Protein AF-A0A3R7X1G4-F1 (afdb_monomer_lite)

Sequence (302 aa):
MKEFVASCFVTPDLSRMIGSERKVPTKHRHRFVDPTAGRALYRLDVVRQVILAALNHQRAFGVELTVVGYEMLVAALTLLLHGCLESGDTRCAKSVMNMAQTFYCTHKHKQHYLLPNLVLHPLWQTAHFWGDAVLLGIGEELSRHSFDTPWQCLSASARAALVVTVHNVVFGQLSTFVYNMASFRLSRHQIRQFVQTVALSFELSEDQRMALLAAVAALSIENEEDGRAILGGDAALFTTAIFPEWRKTAPPKDTAMQALVGHGLSRIKGIFDRDMDKASSQVLLANAQTILWGTRWSKLHL

Foldseek 3Di:
DLLLLQQFAPHGDCVPPDDPDPDRDPPPLCQLQPLPNNLVQLLDPVSLVVNLVSLVVRLVVDQETDPVSLVSVLSNVLSNVVSCVVVVVLVSVLSVLVSQVRHWYQDPNDTDGNLVSNLPRLCLLQLLSLLVNLLLQLLQVVVVPDDPDAPVPDDLLRNLVVLVVSLVSSLVSLLVSLVSNLSSPDDLVLNLLLLVQSCVVSVHDPVSSVVSNVSSVPDPRPDDPPPPARPDDDSCSSVCNNPPVCVVCVDPPDDPCCVRSVVRVVSVCCVPVVCPPPVVSVVSNVVNVVVVVVVVVVVVVD

pLDDT: mean 75.5, std 21.68, range [32.38, 97.88]

InterPro domains:
  IPR039872 Uncharacterized protein KIAA0513 [PTHR13663] (93-219)

Secondary structure (DSSP, 8-state):
-HHHHHTTBSS---TT-SSS-SS---TTTHHHH-HHHHHHHHTSHHHHHHHHHHHHHHHHH--EEPHHHHHHHHHHHHHHHHHHHHHT-HHHHHHHHHHHHH-EEEETTEEEESHHHHTT-GGGG-HHHHHHHHHHHHHHHHHHS---S-GGGS-HHHHHHHHHHHHHHHHHHHHHHHHHHHHTT--HHHHHHHHHHHHHHTT--HHHHHHHHHHHHH-------TT---TT--THHHHHHTTHHHHH-PPPTT-HHHHHHHHHHHHHHHHHTT---HHHHHHHHHHHHHHHHHHHHHTT--

Radius of gyration: 22.2 Å; chains: 1; bounding box: 57×48×60 Å

Organism: Aphanomyces astaci (NCBI:txid112090)

Structure (mmCIF, N/CA/C/O backbone):
data_AF-A0A3R7X1G4-F1
#
_entry.id   AF-A0A3R7X1G4-F1
#
loop_
_atom_site.group_PDB
_atom_site.id
_atom_site.type_symbol
_atom_site.label_atom_id
_atom_site.label_alt_id
_atom_site.label_comp_id
_atom_site.label_asym_id
_atom_site.label_entity_id
_atom_site.label_seq_id
_atom_site.pdbx_PDB_ins_code
_atom_site.Cartn_x
_atom_site.Cartn_y
_atom_site.Cartn_z
_atom_site.occupancy
_atom_site.B_iso_or_equiv
_atom_site.auth_seq_id
_atom_site.auth_comp_id
_atom_site.auth_asym_id
_atom_site.auth_atom_id
_atom_site.pdbx_PDB_model_num
ATOM 1 N N . MET A 1 1 ? 16.056 -16.682 -6.086 1.00 77.00 1 MET A N 1
ATOM 2 C CA . MET A 1 1 ? 15.017 -15.695 -5.691 1.00 77.00 1 MET A CA 1
ATOM 3 C C . MET A 1 1 ? 15.601 -14.569 -4.843 1.00 77.00 1 MET A C 1
ATOM 5 O O . MET A 1 1 ? 15.593 -13.442 -5.309 1.00 77.00 1 MET A O 1
ATOM 9 N N . LYS A 1 2 ? 16.202 -14.853 -3.675 1.00 82.88 2 LYS A N 1
ATOM 10 C CA . LYS A 1 2 ? 16.987 -13.847 -2.926 1.00 82.88 2 LYS A CA 1
ATOM 11 C C . LYS A 1 2 ? 18.125 -13.251 -3.765 1.00 82.88 2 LYS A C 1
ATOM 13 O O . LYS A 1 2 ? 18.297 -12.045 -3.786 1.00 82.88 2 LYS A O 1
ATOM 18 N N . GLU A 1 3 ? 18.806 -14.089 -4.548 1.00 84.69 3 GLU A N 1
ATOM 19 C CA . GLU A 1 3 ? 19.820 -13.662 -5.527 1.00 84.69 3 GLU A CA 1
ATOM 20 C C . GLU A 1 3 ? 19.257 -12.749 -6.625 1.00 84.69 3 GLU A C 1
ATOM 22 O O . GLU A 1 3 ? 19.915 -11.806 -7.046 1.00 84.69 3 GLU A O 1
ATOM 27 N N . PHE A 1 4 ? 18.023 -13.000 -7.078 1.00 89.50 4 PHE A N 1
ATOM 28 C CA . PHE A 1 4 ? 17.361 -12.118 -8.039 1.00 89.50 4 PHE A CA 1
ATOM 29 C C . PHE A 1 4 ? 17.132 -10.738 -7.412 1.00 89.50 4 PHE A C 1
ATOM 31 O O . PHE A 1 4 ? 17.539 -9.738 -7.996 1.00 89.50 4 PHE A O 1
ATOM 38 N N . VAL A 1 5 ? 16.578 -10.689 -6.195 1.00 90.19 5 VAL A N 1
ATOM 39 C CA . VAL A 1 5 ? 16.371 -9.430 -5.465 1.00 90.19 5 VAL A CA 1
ATOM 40 C C . VAL A 1 5 ? 17.694 -8.700 -5.254 1.00 90.19 5 VAL A C 1
ATOM 42 O O . VAL A 1 5 ? 17.816 -7.569 -5.705 1.00 90.19 5 VAL A O 1
ATOM 45 N N . ALA A 1 6 ? 18.702 -9.356 -4.670 1.00 89.50 6 ALA A N 1
ATOM 46 C CA . ALA A 1 6 ? 20.023 -8.769 -4.435 1.00 89.50 6 ALA A CA 1
ATOM 47 C C . ALA A 1 6 ? 20.626 -8.190 -5.722 1.00 89.50 6 ALA A C 1
ATOM 49 O O . ALA A 1 6 ? 21.201 -7.110 -5.730 1.00 89.50 6 ALA A O 1
ATOM 50 N N . SER A 1 7 ? 20.428 -8.860 -6.853 1.00 90.88 7 SER A N 1
ATOM 51 C CA . SER A 1 7 ? 20.979 -8.381 -8.112 1.00 90.88 7 SER A CA 1
ATOM 52 C C . SER A 1 7 ? 20.379 -7.100 -8.673 1.00 90.88 7 SER A C 1
ATOM 54 O O . SER A 1 7 ? 20.933 -6.541 -9.620 1.00 90.88 7 SER A O 1
ATOM 56 N N . CYS A 1 8 ? 19.243 -6.661 -8.136 1.00 93.94 8 CYS A N 1
ATOM 57 C CA . CYS A 1 8 ? 18.601 -5.438 -8.582 1.00 93.94 8 CYS A CA 1
ATOM 58 C C . CYS A 1 8 ? 19.235 -4.190 -7.943 1.00 93.94 8 CYS A C 1
ATOM 60 O O . CYS A 1 8 ? 19.137 -3.107 -8.517 1.00 93.94 8 CYS A O 1
ATOM 62 N N . PHE A 1 9 ? 19.906 -4.324 -6.796 1.00 94.7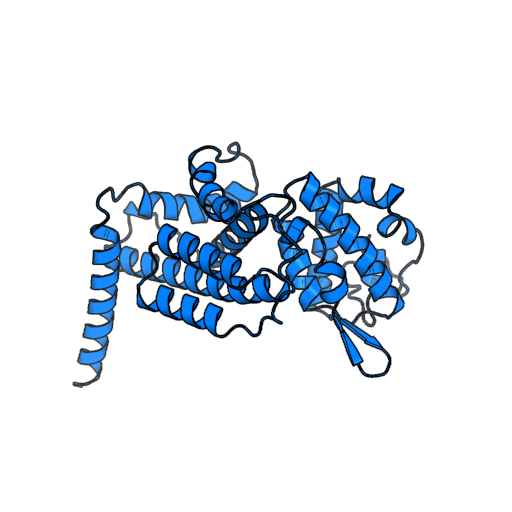5 9 PHE A N 1
ATOM 63 C CA . PHE A 1 9 ? 20.362 -3.198 -5.976 1.00 94.75 9 PHE A CA 1
ATOM 64 C C . PHE A 1 9 ? 21.827 -2.844 -6.228 1.00 94.75 9 PHE A C 1
ATOM 66 O O . PHE A 1 9 ? 22.641 -3.719 -6.516 1.00 94.75 9 PHE A O 1
ATOM 73 N N . VAL A 1 10 ? 22.158 -1.553 -6.106 1.00 92.75 10 VAL A N 1
ATOM 74 C CA . VAL A 1 10 ? 23.549 -1.066 -6.181 1.00 92.75 10 VAL A CA 1
ATOM 75 C C . VAL A 1 10 ? 24.362 -1.643 -5.024 1.00 92.75 10 VAL A C 1
ATOM 77 O O . VAL A 1 10 ? 25.436 -2.203 -5.235 1.00 92.75 10 VAL A O 1
ATOM 80 N N . THR A 1 11 ? 23.796 -1.573 -3.817 1.00 91.06 11 THR A N 1
ATOM 81 C CA . THR A 1 11 ? 24.382 -2.134 -2.597 1.00 91.06 11 THR A CA 1
ATOM 82 C C . THR A 1 11 ? 23.413 -3.163 -2.007 1.00 91.06 11 THR A C 1
ATOM 84 O O . THR A 1 11 ? 22.512 -2.802 -1.242 1.00 91.06 11 THR A O 1
ATOM 87 N N . PRO A 1 12 ? 23.533 -4.445 -2.390 1.00 90.19 12 PRO A N 1
ATOM 88 C CA . PRO A 1 12 ? 22.650 -5.483 -1.878 1.00 90.19 12 PRO A CA 1
ATOM 89 C C . PRO A 1 12 ? 22.994 -5.900 -0.448 1.00 90.19 12 PRO A C 1
ATOM 91 O O . PRO A 1 12 ? 24.164 -6.045 -0.095 1.00 90.19 12 PRO A O 1
ATOM 94 N N . ASP A 1 13 ? 21.964 -6.192 0.342 1.00 87.19 13 ASP A N 1
ATOM 95 C CA . ASP A 1 13 ? 22.106 -6.916 1.601 1.00 87.19 13 ASP A CA 1
ATOM 96 C C . ASP A 1 13 ? 22.358 -8.407 1.320 1.00 87.19 13 ASP A C 1
ATOM 98 O O . ASP A 1 13 ? 21.478 -9.147 0.867 1.00 87.19 13 ASP A O 1
ATOM 102 N N . LEU A 1 14 ? 23.579 -8.857 1.608 1.00 84.00 14 LEU A N 1
ATOM 103 C CA . LEU A 1 14 ? 24.000 -10.248 1.430 1.00 84.00 14 LEU A CA 1
ATOM 104 C C . LEU A 1 14 ? 23.828 -11.095 2.701 1.00 84.00 14 LEU A C 1
ATOM 106 O O . LEU A 1 14 ? 24.010 -12.310 2.638 1.00 84.00 14 LEU A O 1
ATOM 110 N N . SER A 1 15 ? 23.438 -10.505 3.839 1.00 81.50 15 SER A N 1
ATOM 111 C CA . SER A 1 15 ? 23.370 -11.192 5.145 1.00 81.50 15 SER A CA 1
ATOM 112 C C . SER A 1 15 ? 22.425 -12.400 5.163 1.00 81.50 15 SER A C 1
ATOM 114 O O . SER A 1 15 ? 22.540 -13.292 6.001 1.00 81.50 15 SER A O 1
ATOM 116 N N . ARG A 1 16 ? 21.479 -12.442 4.219 1.00 71.44 16 ARG A N 1
ATOM 117 C CA . ARG A 1 16 ? 20.430 -13.468 4.104 1.00 71.44 16 ARG A CA 1
ATOM 118 C C . ARG A 1 16 ? 20.621 -14.422 2.932 1.00 71.44 16 ARG A C 1
ATOM 120 O O . ARG A 1 16 ? 19.732 -15.256 2.689 1.00 71.44 16 ARG A O 1
ATOM 127 N N . MET A 1 17 ? 21.714 -14.272 2.184 1.00 69.00 17 MET A N 1
ATOM 128 C CA . MET A 1 17 ? 22.088 -15.168 1.096 1.00 69.00 17 MET A CA 1
ATOM 129 C C . MET A 1 17 ? 22.758 -16.427 1.649 1.00 69.00 17 MET A C 1
ATOM 131 O O . MET A 1 17 ? 23.463 -16.389 2.650 1.00 69.00 17 MET A O 1
ATOM 135 N N . ILE A 1 18 ? 22.490 -17.565 1.010 1.00 60.72 18 ILE A N 1
ATOM 136 C CA . ILE A 1 18 ? 23.086 -18.852 1.374 1.00 60.72 18 ILE A CA 1
ATOM 137 C C . ILE A 1 18 ? 24.305 -19.034 0.465 1.00 60.72 18 ILE A C 1
ATOM 139 O O . ILE A 1 18 ? 24.131 -19.242 -0.731 1.00 60.72 18 ILE A O 1
ATOM 143 N N . GLY A 1 19 ? 25.518 -18.909 1.011 1.00 57.38 19 GLY A N 1
ATOM 144 C CA . GLY A 1 19 ? 26.777 -19.110 0.277 1.00 57.38 19 GLY A CA 1
ATOM 145 C C . GLY A 1 19 ? 27.866 -18.093 0.635 1.00 57.38 19 GLY A C 1
ATOM 146 O O . GLY A 1 19 ? 27.569 -16.972 1.032 1.00 57.38 19 GLY A O 1
ATOM 147 N N . SER A 1 20 ? 29.138 -18.484 0.497 1.00 51.53 20 SER A N 1
ATOM 148 C CA . SER A 1 20 ? 30.314 -17.642 0.791 1.00 51.53 20 SER A CA 1
ATOM 149 C C . SER A 1 20 ? 30.701 -16.686 -0.348 1.00 51.53 20 SER A C 1
ATOM 151 O O . SER A 1 20 ? 31.701 -15.970 -0.254 1.00 51.53 20 SER A O 1
ATOM 153 N N . GLU A 1 21 ? 29.943 -16.667 -1.446 1.00 52.69 21 GLU A N 1
ATOM 154 C CA . GLU A 1 21 ? 30.324 -15.926 -2.643 1.00 52.69 21 GLU A CA 1
ATOM 155 C C . GLU A 1 21 ? 29.940 -14.445 -2.548 1.00 52.69 21 GLU A C 1
ATOM 157 O O . GLU A 1 21 ? 28.772 -14.070 -2.496 1.00 52.69 21 GLU A O 1
ATOM 162 N N . ARG A 1 22 ? 30.949 -13.570 -2.635 1.00 56.91 22 ARG A N 1
ATOM 163 C CA . ARG A 1 22 ? 30.795 -12.107 -2.770 1.00 56.91 22 ARG A CA 1
ATOM 164 C C . ARG A 1 22 ? 30.184 -11.666 -4.118 1.00 56.91 22 ARG A C 1
ATOM 166 O O . ARG A 1 22 ? 30.167 -10.474 -4.410 1.00 56.91 22 ARG A O 1
ATOM 173 N N . LYS A 1 23 ? 29.729 -12.594 -4.971 1.00 61.78 23 LYS A N 1
ATOM 174 C CA . LYS A 1 23 ? 29.146 -12.314 -6.294 1.00 61.78 23 LYS A CA 1
ATOM 175 C C . LYS A 1 23 ? 27.736 -12.891 -6.371 1.00 61.78 23 LYS A C 1
ATOM 177 O O . LYS A 1 23 ? 27.544 -14.076 -6.148 1.00 61.78 23 LYS A O 1
ATOM 182 N N . VAL A 1 24 ? 26.758 -12.056 -6.721 1.00 63.03 24 VAL A N 1
ATOM 183 C CA . VAL A 1 24 ? 25.349 -12.461 -6.840 1.00 63.03 24 VAL A CA 1
ATOM 184 C C . VAL A 1 24 ? 25.125 -13.211 -8.163 1.00 63.03 24 VAL A C 1
ATOM 186 O O . VAL A 1 24 ? 25.263 -12.592 -9.226 1.00 63.03 24 VAL A O 1
ATOM 189 N N . PRO A 1 25 ? 24.735 -14.501 -8.149 1.00 66.31 25 PRO A N 1
ATOM 190 C CA . PRO A 1 25 ? 24.497 -15.260 -9.372 1.00 66.31 25 PRO A CA 1
ATOM 191 C C . PRO A 1 25 ? 23.434 -14.618 -10.274 1.00 66.31 25 PRO A C 1
ATOM 193 O O . PRO A 1 25 ? 22.458 -14.006 -9.827 1.00 66.31 25 PRO A O 1
ATOM 196 N N . THR A 1 26 ? 23.632 -14.731 -11.589 1.00 67.06 26 THR A N 1
ATOM 197 C CA . THR A 1 26 ? 22.702 -14.220 -12.615 1.00 67.06 26 THR A CA 1
ATOM 198 C C . THR A 1 26 ? 21.806 -15.296 -13.217 1.00 67.06 26 THR A C 1
ATOM 200 O O . THR A 1 26 ? 20.883 -14.996 -13.981 1.00 67.06 26 THR A O 1
ATOM 203 N N . LYS A 1 27 ? 22.050 -16.560 -12.864 1.00 65.75 27 LYS A N 1
ATOM 204 C CA . LYS A 1 27 ? 21.320 -17.704 -13.404 1.00 65.75 27 LYS A CA 1
ATOM 205 C C . LYS A 1 27 ? 19.843 -17.614 -12.993 1.00 65.75 27 LYS A C 1
ATOM 207 O O . LYS A 1 27 ? 19.514 -17.296 -11.856 1.00 65.75 27 LYS A O 1
ATOM 212 N N . HIS A 1 28 ? 18.946 -17.872 -13.944 1.00 70.69 28 HIS A N 1
ATOM 213 C CA . HIS A 1 28 ? 17.485 -17.910 -13.757 1.00 70.69 28 HIS A CA 1
ATOM 214 C C . HIS A 1 28 ? 16.766 -16.580 -13.460 1.00 70.69 28 HIS A C 1
ATOM 216 O O . HIS A 1 28 ? 15.563 -16.614 -13.207 1.00 70.69 28 HIS A O 1
ATOM 222 N N . ARG A 1 29 ? 17.423 -15.411 -13.558 1.00 80.88 29 ARG A N 1
ATOM 223 C CA . ARG A 1 29 ? 16.743 -14.103 -13.395 1.00 80.88 29 ARG A CA 1
ATOM 224 C C . ARG A 1 29 ? 15.585 -13.905 -14.373 1.00 80.88 29 ARG A C 1
ATOM 226 O O . ARG A 1 29 ? 14.540 -13.405 -13.976 1.00 80.88 29 ARG A O 1
ATOM 233 N N . HIS A 1 30 ? 15.747 -14.388 -15.607 1.00 84.19 30 HIS A N 1
ATOM 234 C CA . HIS A 1 30 ? 14.717 -14.318 -16.646 1.00 84.19 30 HIS A CA 1
ATOM 235 C C . HIS A 1 30 ? 13.382 -14.935 -16.202 1.00 84.19 30 HIS A C 1
ATOM 237 O O . HIS A 1 30 ? 12.336 -14.437 -16.583 1.00 84.19 30 HIS A O 1
ATOM 243 N N . ARG A 1 31 ? 13.384 -15.961 -15.337 1.00 86.25 31 ARG A N 1
ATOM 244 C CA . ARG A 1 31 ? 12.146 -16.618 -14.877 1.00 86.25 31 ARG A CA 1
ATOM 245 C C . ARG A 1 31 ? 11.261 -15.723 -14.008 1.00 86.25 31 ARG A C 1
ATOM 247 O O . ARG A 1 31 ? 10.071 -15.984 -13.908 1.00 86.25 31 ARG A O 1
ATOM 254 N N . PHE A 1 32 ? 11.839 -14.708 -13.365 1.00 88.38 32 PHE A N 1
ATOM 255 C CA . PHE A 1 32 ? 11.113 -13.768 -12.502 1.00 88.38 32 PHE A CA 1
ATOM 256 C C . PHE A 1 32 ? 10.530 -12.581 -13.274 1.00 88.38 32 PHE A C 1
ATOM 258 O O . PHE A 1 32 ? 9.708 -11.853 -12.734 1.00 88.38 32 PHE A O 1
ATOM 265 N N . VAL A 1 33 ? 10.955 -12.385 -14.523 1.00 91.31 33 VAL A N 1
ATOM 266 C CA . VAL A 1 33 ? 10.517 -11.272 -15.380 1.00 91.31 33 VAL A CA 1
ATOM 267 C C . VAL A 1 33 ? 9.776 -11.749 -16.628 1.00 91.31 33 VAL A C 1
ATOM 269 O O . VAL A 1 33 ? 9.060 -10.968 -17.243 1.00 91.31 33 VAL A O 1
ATOM 272 N N . ASP A 1 34 ? 9.916 -13.027 -16.990 1.00 90.69 34 ASP A N 1
ATOM 273 C CA . ASP A 1 34 ? 9.200 -13.643 -18.101 1.00 90.69 34 ASP A CA 1
ATOM 274 C C . ASP A 1 34 ? 7.691 -13.709 -17.800 1.00 90.69 34 ASP A C 1
ATOM 276 O O . ASP A 1 34 ? 7.299 -14.314 -16.798 1.00 90.69 34 ASP A O 1
ATOM 280 N N . PRO A 1 35 ? 6.819 -13.136 -18.648 1.00 87.06 35 PRO A N 1
ATOM 281 C CA . PRO A 1 35 ? 5.384 -13.106 -18.381 1.00 87.06 35 PRO A CA 1
ATOM 282 C C . PRO A 1 35 ? 4.719 -14.482 -18.313 1.00 87.06 35 PRO A C 1
ATOM 284 O O . PRO A 1 35 ? 3.703 -14.629 -17.635 1.00 87.06 35 PRO A O 1
ATOM 287 N N . THR A 1 36 ? 5.274 -15.491 -18.988 1.00 85.56 36 THR A N 1
ATOM 288 C CA . THR A 1 36 ? 4.676 -16.829 -19.073 1.00 85.56 36 THR A CA 1
ATOM 289 C C . THR A 1 36 ? 5.066 -17.665 -17.857 1.00 85.56 36 THR A C 1
ATOM 291 O O . THR A 1 36 ? 4.211 -18.091 -17.079 1.00 85.56 36 THR A O 1
ATOM 294 N N . ALA A 1 37 ? 6.369 -17.856 -17.648 1.00 81.25 37 ALA A N 1
ATOM 295 C CA . ALA A 1 37 ? 6.914 -18.611 -16.527 1.00 81.25 37 ALA A CA 1
ATOM 296 C C . ALA A 1 37 ? 6.717 -17.874 -15.194 1.00 81.25 37 ALA A C 1
ATOM 298 O O . ALA A 1 37 ? 6.381 -18.492 -14.182 1.00 81.25 37 ALA A O 1
ATOM 299 N N . GLY A 1 38 ? 6.884 -16.551 -15.194 1.00 81.56 38 GLY A N 1
ATOM 300 C CA . GLY A 1 38 ? 6.740 -15.715 -14.010 1.00 81.56 38 GLY A CA 1
ATOM 301 C C . GLY A 1 38 ? 5.301 -15.666 -13.509 1.00 81.56 38 GLY A C 1
ATOM 302 O O . GLY A 1 38 ? 5.080 -15.816 -12.311 1.00 81.56 38 GLY A O 1
ATOM 303 N N . ARG A 1 39 ? 4.294 -15.557 -14.389 1.00 84.31 39 ARG A N 1
ATOM 304 C CA . ARG A 1 39 ? 2.884 -15.548 -13.953 1.00 84.31 39 ARG A CA 1
ATOM 305 C C . ARG A 1 39 ? 2.516 -16.816 -13.180 1.00 84.31 39 ARG A C 1
ATOM 307 O O . ARG A 1 39 ? 1.929 -16.719 -12.106 1.00 84.31 39 ARG A O 1
ATOM 314 N N . ALA A 1 40 ? 2.904 -17.992 -13.675 1.00 87.50 40 ALA A N 1
ATOM 315 C CA . ALA A 1 40 ? 2.681 -19.249 -12.957 1.00 87.50 40 ALA A CA 1
ATOM 316 C C . ALA A 1 40 ? 3.414 -19.277 -11.604 1.00 87.50 40 ALA A C 1
ATOM 318 O O . ALA A 1 40 ? 2.867 -19.743 -10.607 1.00 87.50 40 ALA A O 1
ATOM 319 N N . LEU A 1 41 ? 4.632 -18.735 -11.557 1.00 89.94 41 LEU A N 1
ATOM 320 C CA . LEU A 1 41 ? 5.445 -18.674 -10.349 1.00 89.94 41 LEU A CA 1
ATOM 321 C C . LEU A 1 41 ? 4.821 -17.776 -9.261 1.00 89.94 41 LEU A C 1
ATOM 323 O O . LEU A 1 41 ? 4.755 -18.180 -8.102 1.00 89.94 41 LEU A O 1
ATOM 327 N N . TYR A 1 42 ? 4.349 -16.578 -9.616 1.00 93.12 42 TYR A N 1
ATOM 328 C CA . TYR A 1 42 ? 3.799 -15.603 -8.661 1.00 93.12 42 TYR A CA 1
ATOM 329 C C . TYR A 1 42 ? 2.404 -15.959 -8.127 1.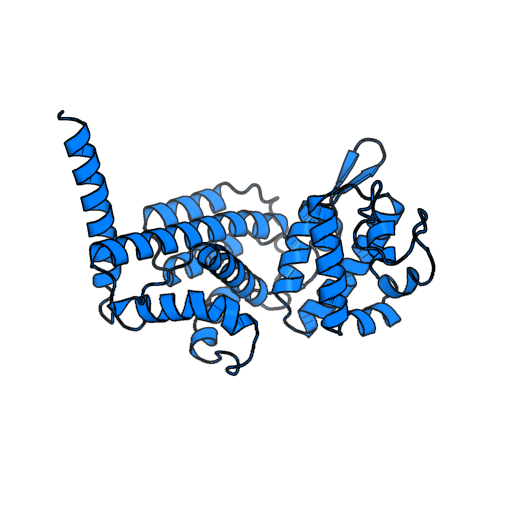00 93.12 42 TYR A C 1
ATOM 331 O O . TYR A 1 42 ? 1.972 -15.386 -7.124 1.00 93.12 42 TYR A O 1
ATOM 339 N N . ARG A 1 43 ? 1.725 -16.951 -8.716 1.00 89.56 43 ARG A N 1
ATOM 340 C CA . ARG A 1 43 ? 0.512 -17.552 -8.134 1.00 89.56 43 ARG A CA 1
ATOM 341 C C . ARG A 1 43 ? 0.791 -18.303 -6.834 1.00 89.56 43 ARG A C 1
ATOM 343 O O . ARG A 1 43 ? -0.099 -18.420 -6.000 1.00 89.56 43 ARG A O 1
ATOM 350 N N . LEU A 1 44 ? 2.021 -18.769 -6.629 1.00 89.94 44 LEU A N 1
ATOM 351 C CA . LEU A 1 44 ? 2.405 -19.504 -5.429 1.00 89.94 44 LEU A CA 1
ATOM 352 C C . LEU A 1 44 ? 2.676 -18.546 -4.259 1.00 89.94 44 LEU A C 1
ATOM 354 O O . LEU A 1 44 ? 3.604 -17.735 -4.308 1.00 89.94 44 LEU A O 1
ATOM 358 N N . ASP A 1 45 ? 1.925 -18.699 -3.169 1.00 88.56 45 ASP A N 1
ATOM 359 C CA . ASP A 1 45 ? 2.035 -17.865 -1.961 1.00 88.56 45 ASP A CA 1
ATOM 360 C C . ASP A 1 45 ? 3.459 -17.818 -1.403 1.00 88.56 45 ASP A C 1
ATOM 362 O O . ASP A 1 45 ? 3.983 -16.747 -1.095 1.00 88.56 45 ASP A O 1
ATOM 366 N N . VAL A 1 46 ? 4.125 -18.975 -1.340 1.00 89.88 46 VAL A N 1
ATOM 367 C CA . VAL A 1 46 ? 5.506 -19.086 -0.851 1.00 89.88 46 VAL A CA 1
ATOM 368 C C . VAL A 1 46 ? 6.475 -18.226 -1.665 1.00 89.88 46 VAL A C 1
ATOM 370 O O . VAL A 1 46 ? 7.387 -17.617 -1.105 1.00 89.88 46 VAL A O 1
ATOM 373 N N . VAL A 1 47 ? 6.266 -18.113 -2.980 1.00 90.81 47 VAL A N 1
ATOM 374 C CA . VAL A 1 47 ? 7.123 -17.295 -3.844 1.00 90.81 47 VAL A CA 1
ATOM 375 C C . VAL A 1 47 ? 6.921 -15.818 -3.528 1.00 90.81 47 VAL A C 1
ATOM 377 O O . VAL A 1 47 ? 7.906 -15.105 -3.309 1.00 90.81 47 VAL A O 1
ATOM 380 N N . ARG A 1 48 ? 5.663 -15.365 -3.449 1.00 92.19 48 ARG A 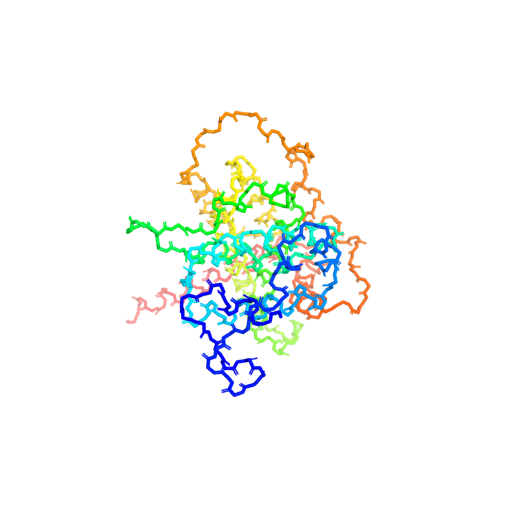N 1
ATOM 381 C CA . ARG A 1 48 ? 5.353 -13.975 -3.088 1.00 92.19 48 ARG A CA 1
ATOM 382 C C . ARG A 1 48 ? 5.955 -13.626 -1.729 1.00 92.19 48 ARG A C 1
ATOM 384 O O . ARG A 1 48 ? 6.680 -12.640 -1.621 1.00 92.19 48 ARG A O 1
ATOM 391 N N . GLN A 1 49 ? 5.759 -14.476 -0.722 1.00 90.56 49 GLN A N 1
ATOM 392 C CA . GLN A 1 49 ? 6.283 -14.266 0.630 1.00 90.56 49 GLN A CA 1
ATOM 393 C C . GLN A 1 49 ? 7.812 -14.144 0.667 1.00 90.56 49 GLN A C 1
ATOM 395 O O . GLN A 1 49 ? 8.336 -13.224 1.296 1.00 90.56 49 GLN A O 1
ATOM 400 N N . VAL A 1 50 ? 8.543 -15.024 -0.024 1.00 90.62 50 VAL A N 1
ATOM 401 C CA . VAL A 1 50 ? 10.015 -14.989 -0.030 1.00 90.62 50 VAL A CA 1
ATOM 402 C C . VAL A 1 50 ? 10.545 -13.741 -0.743 1.00 90.62 50 VAL A C 1
ATOM 404 O O . VAL A 1 50 ? 11.497 -13.127 -0.252 1.00 90.62 50 VAL A O 1
ATOM 407 N N . ILE A 1 51 ? 9.936 -13.331 -1.863 1.00 91.56 51 ILE A N 1
ATOM 408 C CA . ILE A 1 51 ? 10.323 -12.098 -2.574 1.00 91.56 51 ILE A CA 1
ATOM 409 C C . ILE A 1 51 ? 10.070 -10.874 -1.703 1.00 91.56 51 ILE A C 1
ATOM 411 O O . ILE A 1 51 ? 10.972 -10.055 -1.532 1.00 91.56 51 ILE A O 1
ATOM 415 N N . LEU A 1 52 ? 8.887 -10.770 -1.097 1.00 92.62 52 LEU A N 1
ATOM 416 C CA . LEU A 1 52 ? 8.570 -9.661 -0.203 1.00 92.62 52 LEU A CA 1
ATOM 417 C C . LEU A 1 52 ? 9.497 -9.602 1.006 1.00 92.62 52 LEU A C 1
ATOM 419 O O . LEU A 1 52 ? 9.930 -8.518 1.382 1.00 92.62 52 LEU A O 1
ATOM 423 N N . ALA A 1 53 ? 9.791 -10.742 1.633 1.00 91.12 53 ALA A N 1
ATOM 424 C CA . ALA A 1 53 ? 10.675 -10.788 2.789 1.00 91.12 53 ALA A CA 1
ATOM 425 C C . ALA A 1 53 ? 12.083 -10.299 2.424 1.00 91.12 53 ALA A C 1
ATOM 427 O O . ALA A 1 53 ? 12.683 -9.539 3.182 1.00 91.12 53 ALA A O 1
ATOM 428 N N . ALA A 1 54 ? 12.593 -10.686 1.251 1.00 91.31 54 ALA A N 1
ATOM 429 C CA . ALA A 1 54 ? 13.870 -10.196 0.746 1.00 91.31 54 ALA A CA 1
ATOM 430 C C . ALA A 1 54 ? 13.831 -8.686 0.457 1.00 91.31 54 ALA A C 1
ATOM 432 O O . ALA A 1 54 ? 14.714 -7.962 0.905 1.00 91.31 54 ALA A O 1
ATOM 433 N N . LEU A 1 55 ? 12.790 -8.195 -0.223 1.00 94.06 55 LEU A N 1
ATOM 434 C CA . LEU A 1 55 ? 12.650 -6.773 -0.553 1.00 94.06 55 LEU A CA 1
ATOM 435 C C . LEU A 1 55 ? 12.447 -5.895 0.689 1.00 94.06 55 LEU A C 1
ATOM 437 O O . LEU A 1 55 ? 13.045 -4.831 0.781 1.00 94.06 55 LEU A O 1
ATOM 441 N N . ASN A 1 56 ? 11.650 -6.322 1.669 1.00 92.31 56 ASN A N 1
ATOM 442 C CA . ASN A 1 56 ? 11.461 -5.569 2.913 1.00 92.31 56 ASN A CA 1
ATOM 443 C C . ASN A 1 56 ? 12.765 -5.463 3.711 1.00 92.31 56 ASN A C 1
ATOM 445 O O . ASN A 1 56 ? 13.050 -4.405 4.268 1.00 92.31 56 ASN A O 1
ATOM 449 N N . HIS A 1 57 ? 13.573 -6.527 3.732 1.00 91.25 57 HIS A N 1
ATOM 450 C CA . HIS A 1 57 ? 14.899 -6.467 4.342 1.00 91.25 57 HIS A CA 1
ATOM 451 C C . HIS A 1 57 ? 15.841 -5.544 3.598 1.00 91.25 57 HIS A C 1
ATOM 453 O O . HIS A 1 57 ? 16.459 -4.681 4.216 1.00 91.25 57 HIS A O 1
ATOM 459 N N . GLN A 1 58 ? 15.879 -5.672 2.275 1.00 93.31 58 GLN A N 1
ATOM 460 C CA . GLN A 1 58 ? 16.660 -4.780 1.442 1.00 93.31 58 GLN A CA 1
ATOM 461 C C . GLN A 1 58 ? 16.251 -3.321 1.669 1.00 93.31 58 GLN A C 1
ATOM 463 O O . GLN A 1 58 ? 17.123 -2.491 1.861 1.00 93.31 58 GLN A O 1
ATOM 468 N N . ARG A 1 59 ? 14.954 -3.000 1.770 1.00 93.88 59 ARG A N 1
ATOM 469 C CA . ARG A 1 59 ? 14.468 -1.635 2.039 1.00 93.88 59 ARG A CA 1
ATOM 470 C C . ARG A 1 59 ? 14.993 -1.038 3.343 1.00 93.88 59 ARG A C 1
ATOM 472 O O . ARG A 1 59 ? 15.221 0.164 3.385 1.00 93.88 59 ARG A O 1
ATOM 479 N N . ALA A 1 60 ? 15.179 -1.850 4.382 1.00 91.69 60 ALA A N 1
ATOM 480 C CA . ALA A 1 60 ? 15.766 -1.392 5.640 1.00 91.69 60 ALA A CA 1
ATOM 481 C C . ALA A 1 60 ? 17.282 -1.137 5.533 1.00 91.69 60 ALA A C 1
ATOM 483 O O . ALA A 1 60 ? 17.820 -0.355 6.309 1.00 91.69 60 ALA A O 1
ATOM 484 N N . PHE A 1 61 ? 17.960 -1.790 4.585 1.00 91.94 61 PHE A N 1
ATOM 485 C CA . PHE A 1 61 ? 19.403 -1.679 4.367 1.00 91.94 61 PHE A CA 1
ATOM 486 C C . PHE A 1 61 ? 19.777 -0.605 3.330 1.00 91.94 61 PHE A C 1
ATOM 488 O O . PHE A 1 61 ? 20.700 0.175 3.541 1.00 91.94 61 PHE A O 1
ATOM 495 N N . GLY A 1 62 ? 19.064 -0.549 2.206 1.00 93.50 62 GLY A N 1
ATOM 496 C CA . GLY A 1 62 ? 19.320 0.371 1.106 1.00 93.50 62 GLY A CA 1
ATOM 497 C C . GLY A 1 62 ? 18.268 0.260 0.004 1.00 93.50 62 GLY A C 1
ATOM 498 O O . GLY A 1 62 ? 17.791 -0.825 -0.327 1.00 93.50 62 GLY A O 1
ATOM 499 N N . VAL A 1 63 ? 17.915 1.401 -0.582 1.00 96.31 63 VAL A N 1
ATOM 500 C CA . VAL A 1 63 ? 16.780 1.527 -1.513 1.00 96.31 63 VAL A CA 1
ATOM 501 C C . VAL A 1 63 ? 17.181 1.780 -2.969 1.00 96.31 63 VAL A C 1
ATOM 503 O O . VAL A 1 63 ? 16.311 1.811 -3.838 1.00 96.31 63 VAL A O 1
ATOM 506 N N . GLU A 1 64 ? 18.478 1.948 -3.243 1.00 97.44 64 GLU A N 1
ATOM 507 C CA . GLU A 1 64 ? 18.975 2.296 -4.574 1.00 97.44 64 GLU A CA 1
ATOM 508 C C . GLU A 1 64 ? 19.173 1.060 -5.465 1.00 97.44 64 GLU A C 1
ATOM 510 O O . GLU A 1 64 ? 19.914 0.120 -5.152 1.00 97.44 64 GLU A O 1
ATOM 515 N N . LEU A 1 65 ? 18.508 1.094 -6.613 1.00 97.31 65 LEU A N 1
ATOM 516 C CA . LEU A 1 65 ? 18.530 0.094 -7.665 1.00 97.31 65 LEU A CA 1
ATOM 517 C C . LEU A 1 65 ? 19.562 0.454 -8.732 1.00 97.31 65 LEU A C 1
ATOM 519 O O . LEU A 1 65 ? 19.743 1.617 -9.094 1.00 97.31 65 LEU A O 1
ATOM 523 N N . THR A 1 66 ? 20.184 -0.569 -9.310 1.00 96.56 66 THR A N 1
ATOM 524 C CA . THR A 1 66 ? 20.884 -0.413 -10.591 1.00 96.56 66 THR A CA 1
ATOM 525 C C . THR A 1 66 ? 19.865 -0.124 -11.698 1.00 96.56 66 THR A C 1
ATOM 527 O O . THR A 1 66 ? 18.705 -0.517 -11.587 1.00 96.56 66 THR A O 1
ATOM 530 N N . VAL A 1 67 ? 20.278 0.501 -12.806 1.00 95.75 67 VAL A N 1
ATOM 531 C CA . VAL A 1 67 ? 19.371 0.769 -13.945 1.00 95.75 67 VAL A CA 1
ATOM 532 C C . VAL A 1 67 ? 18.767 -0.528 -14.502 1.00 95.75 67 VAL A C 1
ATOM 534 O O . VAL A 1 67 ? 17.570 -0.605 -14.745 1.00 95.75 67 VAL A O 1
ATOM 537 N N . VAL A 1 68 ? 19.568 -1.589 -14.633 1.00 94.12 68 VAL A N 1
ATOM 538 C CA . VAL A 1 68 ? 19.068 -2.904 -15.076 1.00 94.12 68 VAL A CA 1
ATOM 539 C C . VAL A 1 68 ? 18.155 -3.531 -14.017 1.00 94.12 68 VAL A C 1
ATOM 541 O O . VAL A 1 68 ? 17.129 -4.124 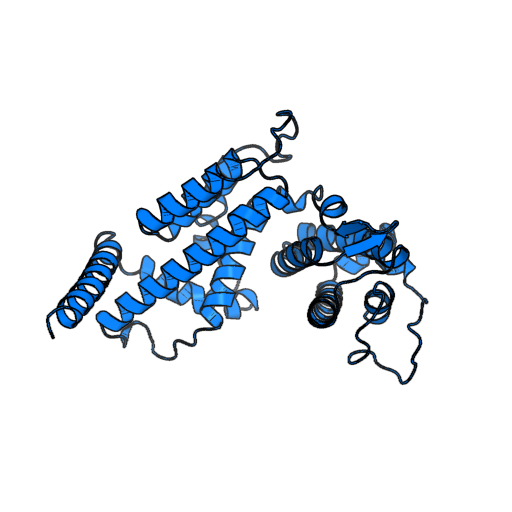-14.340 1.00 94.12 68 VAL A O 1
ATOM 544 N N . GLY A 1 69 ? 18.514 -3.391 -12.740 1.00 95.00 69 GLY A N 1
ATOM 545 C CA . GLY A 1 69 ? 17.716 -3.856 -11.611 1.00 95.00 69 GLY A CA 1
ATOM 546 C C . GLY A 1 69 ? 16.353 -3.191 -11.511 1.00 95.00 69 GLY A C 1
ATOM 547 O O . GLY A 1 69 ? 15.383 -3.857 -11.167 1.00 95.00 69 GLY A O 1
ATOM 548 N N . TYR A 1 70 ? 16.273 -1.911 -11.862 1.00 97.12 70 TYR A N 1
ATOM 549 C CA . TYR A 1 70 ? 15.033 -1.157 -11.944 1.00 97.12 70 TYR A CA 1
ATOM 550 C C . TYR A 1 70 ? 14.056 -1.797 -12.934 1.00 97.12 70 TYR A C 1
ATOM 552 O O . TYR A 1 70 ? 12.963 -2.187 -12.532 1.00 97.12 70 TYR A O 1
ATOM 560 N N . GLU A 1 71 ? 14.478 -2.007 -14.182 1.00 95.94 71 GLU A N 1
ATOM 561 C CA . GLU A 1 71 ? 13.636 -2.623 -15.219 1.00 95.94 71 GLU A CA 1
ATOM 562 C C . GLU A 1 71 ? 13.197 -4.042 -14.829 1.00 95.94 71 GLU A C 1
ATOM 564 O O . GLU A 1 71 ? 12.023 -4.406 -14.931 1.00 95.94 71 GLU A O 1
ATOM 569 N N . MET A 1 72 ? 14.130 -4.842 -14.300 1.00 95.38 72 MET A N 1
ATOM 570 C CA . MET A 1 72 ? 13.819 -6.193 -13.830 1.00 95.38 72 MET A CA 1
ATOM 571 C C . MET A 1 72 ? 12.806 -6.187 -12.682 1.00 95.38 72 MET A C 1
ATOM 573 O O . MET A 1 72 ? 11.906 -7.028 -12.646 1.00 95.38 72 MET A O 1
ATOM 577 N N . LEU A 1 73 ? 12.947 -5.263 -11.731 1.00 96.75 73 LEU A N 1
ATOM 578 C CA . LEU A 1 73 ? 12.072 -5.202 -10.570 1.00 96.75 73 LEU A CA 1
ATOM 579 C C . LEU A 1 73 ? 10.687 -4.662 -10.939 1.00 96.75 73 LEU A C 1
ATOM 581 O O . LEU A 1 73 ? 9.703 -5.172 -10.413 1.00 96.75 73 LEU A O 1
ATOM 585 N N . VAL A 1 74 ? 10.577 -3.723 -11.885 1.00 97.19 74 VAL A N 1
ATOM 586 C CA . VAL A 1 74 ? 9.283 -3.297 -12.451 1.00 97.19 74 VAL A CA 1
ATOM 587 C C . VAL A 1 74 ? 8.543 -4.491 -13.061 1.00 97.19 74 VAL A C 1
ATOM 589 O O . VAL A 1 74 ? 7.384 -4.735 -12.715 1.00 97.19 74 VAL A O 1
ATOM 592 N N . ALA A 1 75 ? 9.210 -5.274 -13.915 1.00 95.88 75 ALA A N 1
ATOM 593 C CA . ALA A 1 75 ? 8.604 -6.448 -14.546 1.00 95.88 75 ALA A CA 1
ATOM 594 C C . ALA A 1 75 ? 8.168 -7.496 -13.506 1.00 95.88 75 ALA A C 1
ATOM 596 O O . ALA A 1 75 ? 7.023 -7.953 -13.507 1.00 95.88 75 ALA A O 1
ATOM 597 N N . ALA A 1 76 ? 9.053 -7.822 -12.562 1.00 96.62 76 ALA A N 1
ATOM 598 C CA . ALA A 1 76 ? 8.779 -8.792 -11.506 1.00 96.62 76 ALA A CA 1
ATOM 599 C C . ALA A 1 76 ? 7.641 -8.353 -10.570 1.00 96.62 76 ALA A C 1
ATOM 601 O O . ALA A 1 76 ? 6.766 -9.156 -10.247 1.00 96.62 76 ALA A O 1
ATOM 602 N N . LEU A 1 77 ? 7.622 -7.087 -10.139 1.00 97.31 77 LEU A N 1
ATOM 603 C CA . LEU A 1 77 ? 6.563 -6.561 -9.274 1.00 97.31 77 LEU A CA 1
ATOM 604 C C . LEU A 1 77 ? 5.224 -6.473 -10.004 1.00 97.31 77 LEU A C 1
ATOM 606 O O . LEU A 1 77 ? 4.195 -6.736 -9.392 1.00 97.31 77 LEU A O 1
ATOM 610 N N . THR A 1 78 ? 5.224 -6.189 -11.307 1.00 97.06 78 THR A N 1
ATOM 611 C CA . THR A 1 78 ? 4.005 -6.235 -12.124 1.00 97.06 78 THR A CA 1
ATOM 612 C C . THR A 1 78 ? 3.408 -7.642 -12.134 1.00 97.06 78 THR A C 1
ATOM 614 O O . THR A 1 78 ? 2.214 -7.804 -11.891 1.00 97.06 78 THR A O 1
ATOM 617 N N . LEU A 1 79 ? 4.219 -8.680 -12.357 1.00 96.31 79 LEU A N 1
ATOM 618 C CA . LEU A 1 79 ? 3.750 -10.072 -12.323 1.00 96.31 79 LEU A CA 1
ATOM 619 C C . LEU A 1 79 ? 3.308 -10.504 -10.919 1.00 96.31 79 LEU A C 1
ATOM 621 O O . LEU A 1 79 ? 2.306 -11.204 -10.771 1.00 96.31 79 LEU A O 1
ATOM 625 N N . LEU A 1 80 ? 4.017 -10.049 -9.887 1.00 96.62 80 LEU A N 1
ATOM 626 C CA . LEU A 1 80 ? 3.650 -10.282 -8.496 1.00 96.62 80 LEU A CA 1
ATOM 627 C C . LEU A 1 80 ? 2.288 -9.650 -8.162 1.00 96.62 80 LEU A C 1
ATOM 629 O O . LEU A 1 80 ? 1.459 -10.314 -7.545 1.00 96.62 80 LEU A O 1
ATOM 633 N N . LEU A 1 81 ? 2.021 -8.421 -8.617 1.00 96.38 81 LEU A N 1
ATOM 634 C CA . LEU A 1 81 ? 0.735 -7.741 -8.429 1.00 96.38 81 LEU A CA 1
ATOM 635 C C . LEU A 1 81 ? -0.419 -8.442 -9.159 1.00 96.38 81 LEU A C 1
ATOM 637 O O . LEU A 1 81 ? -1.520 -8.492 -8.613 1.00 96.38 81 LEU A O 1
ATOM 641 N N . HIS A 1 82 ? -0.181 -9.032 -10.337 1.00 94.81 82 HIS A N 1
ATOM 642 C CA . HIS A 1 82 ? -1.173 -9.900 -10.984 1.00 94.81 82 HIS A CA 1
ATOM 643 C C . HIS A 1 82 ? -1.482 -11.121 -10.113 1.00 94.81 82 HIS A C 1
ATOM 645 O O . HIS A 1 82 ? -2.648 -11.445 -9.911 1.00 94.81 82 HIS A O 1
ATOM 651 N N . GLY A 1 83 ? -0.447 -11.758 -9.552 1.00 92.25 83 GLY A N 1
ATOM 652 C CA . GLY A 1 83 ? -0.614 -12.861 -8.606 1.00 92.25 83 GLY A CA 1
ATOM 653 C C . GLY A 1 83 ? -1.452 -12.463 -7.389 1.00 92.25 83 GLY A C 1
ATOM 654 O O . GLY A 1 83 ? -2.351 -13.204 -7.014 1.00 92.25 83 GLY A O 1
ATOM 655 N N . CYS A 1 84 ? -1.218 -11.274 -6.819 1.00 92.19 84 CYS A N 1
ATOM 656 C CA . CYS A 1 84 ? -2.027 -10.749 -5.714 1.00 92.19 84 CYS A CA 1
ATOM 657 C C . CYS A 1 84 ? -3.477 -10.479 -6.103 1.00 92.19 84 CYS A C 1
ATOM 659 O O . CYS A 1 84 ? -4.367 -10.718 -5.295 1.00 92.19 84 CYS A O 1
ATOM 661 N N . LEU A 1 85 ? -3.711 -9.953 -7.308 1.00 88.69 85 LEU A N 1
ATOM 662 C CA . LEU A 1 85 ? -5.058 -9.677 -7.798 1.00 88.69 85 LEU A CA 1
ATOM 663 C C . LEU A 1 85 ? -5.854 -10.976 -7.971 1.00 88.69 85 LEU A C 1
ATOM 665 O O . LEU A 1 85 ? -7.010 -11.035 -7.574 1.00 88.69 85 LEU A O 1
ATOM 669 N N . GLU A 1 86 ? -5.226 -12.019 -8.521 1.00 89.00 86 GLU A N 1
ATOM 670 C CA . GLU A 1 86 ? -5.852 -13.333 -8.710 1.00 89.00 86 GLU A CA 1
ATOM 671 C C . GLU A 1 86 ? -6.135 -14.053 -7.378 1.00 89.00 86 GLU A C 1
ATOM 673 O O . GLU A 1 86 ? -7.133 -14.763 -7.275 1.00 89.00 86 GLU A O 1
ATOM 678 N N . SER A 1 87 ? -5.279 -13.889 -6.360 1.00 87.12 87 SER A N 1
ATOM 679 C CA . SER A 1 87 ? -5.403 -14.591 -5.072 1.00 87.12 87 SER A CA 1
ATOM 680 C C . SER A 1 87 ? -6.021 -13.773 -3.932 1.00 87.12 87 SER A C 1
ATOM 682 O O . SER A 1 87 ? -6.236 -14.319 -2.851 1.00 87.12 87 SER A O 1
ATOM 684 N N . GLY A 1 88 ? -6.282 -12.478 -4.127 1.00 83.00 88 GLY A N 1
ATOM 685 C CA . GLY A 1 88 ? -6.735 -11.577 -3.060 1.00 83.00 88 GLY A CA 1
ATOM 686 C C . GLY A 1 88 ? -5.668 -11.285 -1.992 1.00 83.00 88 GLY A C 1
ATOM 687 O O . GLY A 1 88 ? -5.993 -11.027 -0.834 1.00 83.00 88 GLY A O 1
ATOM 688 N N . ASP A 1 89 ? -4.378 -11.344 -2.337 1.00 86.69 89 ASP A N 1
ATOM 689 C CA . ASP A 1 89 ? -3.271 -11.153 -1.386 1.00 86.69 89 ASP A CA 1
ATOM 690 C C . ASP A 1 89 ? -2.981 -9.664 -1.112 1.00 86.69 89 ASP A C 1
ATOM 692 O O . ASP A 1 89 ? -1.992 -9.075 -1.571 1.00 86.69 89 ASP A O 1
ATOM 696 N N . THR A 1 90 ? -3.857 -9.041 -0.323 1.00 87.94 90 THR A N 1
ATOM 697 C CA . THR A 1 90 ? -3.767 -7.620 0.044 1.00 87.94 90 THR A CA 1
ATOM 698 C C . THR A 1 90 ? -2.476 -7.293 0.797 1.00 87.94 90 THR A C 1
ATOM 700 O O . THR A 1 90 ? -1.869 -6.246 0.564 1.00 87.94 90 THR A O 1
ATOM 703 N N . ARG A 1 91 ? -1.996 -8.182 1.679 1.00 89.81 91 ARG A N 1
ATOM 704 C CA . ARG A 1 91 ? -0.757 -7.948 2.446 1.00 89.81 91 ARG A CA 1
ATOM 705 C C . ARG A 1 91 ? 0.444 -7.815 1.511 1.00 89.81 91 ARG A C 1
ATOM 707 O O . ARG A 1 91 ? 1.288 -6.928 1.699 1.00 89.81 91 ARG A O 1
ATOM 714 N N . CYS A 1 92 ? 0.520 -8.688 0.511 1.00 93.62 92 CYS A N 1
ATOM 715 C CA . CYS A 1 92 ? 1.568 -8.635 -0.490 1.00 93.62 92 CYS A CA 1
ATOM 716 C C . CYS A 1 92 ? 1.477 -7.361 -1.330 1.00 93.62 92 CYS A C 1
ATOM 718 O O . CYS A 1 92 ? 2.458 -6.619 -1.410 1.00 93.62 92 CYS A O 1
ATOM 720 N N . ALA A 1 93 ? 0.294 -7.042 -1.855 1.00 95.81 93 ALA A N 1
ATOM 721 C CA . ALA A 1 93 ? 0.085 -5.835 -2.648 1.00 95.81 93 ALA A CA 1
ATOM 722 C C . ALA A 1 93 ? 0.385 -4.538 -1.869 1.00 95.81 93 ALA A C 1
ATOM 724 O O . ALA A 1 93 ? 1.097 -3.671 -2.375 1.00 95.81 93 ALA A O 1
ATOM 725 N N . LYS A 1 94 ? -0.036 -4.431 -0.600 1.00 95.12 94 LYS A N 1
ATOM 726 C CA . LYS A 1 94 ? 0.297 -3.301 0.290 1.00 95.12 94 LYS A CA 1
ATOM 727 C C . LYS A 1 94 ? 1.811 -3.159 0.487 1.00 95.12 94 LYS A C 1
ATOM 729 O O . LYS A 1 94 ? 2.339 -2.050 0.524 1.00 95.12 94 LYS A O 1
ATOM 734 N N . SER A 1 95 ? 2.541 -4.271 0.585 1.00 95.25 95 SER A N 1
ATOM 735 C CA . SER A 1 95 ? 4.007 -4.232 0.683 1.00 95.25 95 SER A CA 1
ATOM 736 C C . SER A 1 95 ? 4.648 -3.689 -0.597 1.00 95.25 95 SER A C 1
ATOM 738 O O . SER A 1 95 ? 5.562 -2.867 -0.512 1.00 95.25 95 SER A O 1
ATOM 740 N N . VAL A 1 96 ? 4.143 -4.094 -1.769 1.00 97.06 96 VAL A N 1
ATOM 741 C CA . VAL A 1 96 ? 4.591 -3.566 -3.068 1.00 97.06 96 VAL A CA 1
ATOM 742 C C . VAL A 1 96 ? 4.264 -2.082 -3.215 1.00 97.06 96 VAL A C 1
ATOM 744 O O . VAL A 1 96 ? 5.120 -1.334 -3.674 1.00 97.06 96 VAL A O 1
ATOM 747 N N . MET A 1 97 ? 3.091 -1.635 -2.759 1.00 96.38 97 MET A N 1
ATOM 748 C CA . MET A 1 97 ? 2.701 -0.219 -2.732 1.00 96.38 97 MET A CA 1
ATOM 749 C C . MET A 1 97 ? 3.741 0.643 -1.998 1.00 96.38 97 MET A C 1
ATOM 751 O O . MET A 1 97 ? 4.140 1.700 -2.487 1.00 96.38 97 MET A O 1
ATOM 755 N N . ASN A 1 98 ? 4.237 0.168 -0.852 1.00 94.69 98 ASN A N 1
ATOM 756 C CA . ASN A 1 98 ? 5.291 0.852 -0.102 1.00 94.69 98 ASN A CA 1
ATOM 757 C C . ASN A 1 98 ? 6.632 0.822 -0.852 1.00 94.69 98 ASN A C 1
ATOM 759 O O . ASN A 1 98 ? 7.310 1.838 -0.946 1.00 94.69 98 ASN A O 1
ATOM 763 N N . MET A 1 99 ? 7.015 -0.331 -1.410 1.00 95.38 99 MET A N 1
ATOM 764 C CA . MET A 1 99 ? 8.264 -0.478 -2.174 1.00 95.38 99 MET A CA 1
ATOM 765 C C . MET A 1 99 ? 8.300 0.422 -3.412 1.00 95.38 99 MET A C 1
ATOM 767 O O . MET A 1 99 ? 9.341 1.005 -3.710 1.00 95.38 99 MET A O 1
ATOM 771 N N . ALA A 1 100 ? 7.163 0.566 -4.096 1.00 96.88 100 ALA A N 1
ATOM 772 C CA . ALA A 1 100 ? 7.017 1.399 -5.280 1.00 96.88 100 ALA A CA 1
ATOM 773 C C . ALA A 1 100 ? 7.366 2.872 -5.003 1.00 96.88 100 ALA A C 1
ATOM 775 O O . ALA A 1 100 ? 7.943 3.547 -5.853 1.00 96.88 100 ALA A O 1
ATOM 776 N N . GLN A 1 101 ? 7.045 3.345 -3.796 1.00 94.88 101 GLN A N 1
ATOM 777 C CA . GLN A 1 101 ? 7.288 4.715 -3.344 1.00 94.88 101 GLN A CA 1
ATOM 778 C C . GLN A 1 101 ? 8.692 4.928 -2.759 1.00 94.88 101 GLN A C 1
ATOM 780 O O . GLN A 1 101 ? 9.123 6.068 -2.633 1.00 94.88 101 GLN A O 1
ATOM 785 N N . THR A 1 102 ? 9.418 3.864 -2.396 1.00 96.00 102 THR A N 1
ATOM 786 C CA . THR A 1 102 ? 10.727 3.985 -1.726 1.00 96.00 102 THR A CA 1
ATOM 787 C C . THR A 1 102 ? 11.912 3.626 -2.607 1.00 96.00 102 THR A C 1
ATOM 789 O O . THR A 1 102 ? 12.966 4.242 -2.486 1.00 96.00 102 THR A O 1
ATOM 792 N N . PHE A 1 103 ? 11.783 2.600 -3.449 1.00 97.81 103 PHE A N 1
ATOM 793 C CA . PHE A 1 103 ? 12.889 2.165 -4.293 1.00 97.81 103 PHE A CA 1
ATOM 794 C C . PHE A 1 103 ? 13.023 3.066 -5.510 1.00 97.81 103 PHE A C 1
ATOM 796 O O . PHE A 1 103 ? 12.028 3.399 -6.161 1.00 97.81 103 PHE A O 1
ATOM 803 N N . TYR A 1 104 ? 14.265 3.412 -5.832 1.00 97.88 104 TYR A N 1
ATOM 804 C CA . TYR A 1 104 ? 14.592 4.275 -6.958 1.00 97.88 104 TYR A CA 1
ATOM 805 C C . TYR A 1 104 ? 15.875 3.823 -7.644 1.00 97.88 104 TYR A C 1
ATOM 807 O O . TYR A 1 104 ? 16.697 3.142 -7.039 1.00 97.88 104 TYR A O 1
ATOM 815 N N . CYS A 1 105 ? 16.075 4.232 -8.893 1.00 97.75 105 CYS A N 1
ATOM 816 C CA . CYS A 1 105 ? 17.388 4.218 -9.530 1.00 97.75 105 CYS A CA 1
ATOM 817 C C . CYS A 1 105 ? 17.853 5.647 -9.821 1.00 97.75 105 CYS A C 1
ATOM 819 O O . CYS A 1 105 ? 17.038 6.547 -10.049 1.00 97.75 105 CYS A O 1
ATOM 821 N N . THR A 1 106 ? 19.168 5.856 -9.816 1.00 96.19 106 THR A N 1
ATOM 822 C CA . THR A 1 106 ? 19.774 7.117 -10.247 1.00 96.19 106 THR A CA 1
ATOM 823 C C . THR A 1 106 ? 20.230 6.971 -11.694 1.00 96.19 106 THR A C 1
ATOM 825 O O . THR A 1 106 ? 21.150 6.211 -11.995 1.00 96.19 106 THR A O 1
ATOM 828 N N . HIS A 1 107 ? 19.606 7.707 -12.610 1.00 93.19 107 HIS A N 1
ATOM 829 C CA . HIS A 1 107 ? 19.984 7.724 -14.022 1.00 93.19 107 HIS A CA 1
ATOM 830 C C . HIS A 1 107 ? 20.082 9.171 -14.508 1.00 93.19 107 HIS A C 1
ATOM 832 O O . HIS A 1 107 ? 19.193 9.980 -14.254 1.00 93.19 107 HIS A O 1
ATOM 838 N N . LYS A 1 108 ? 21.190 9.526 -15.175 1.00 92.81 108 LYS A N 1
ATOM 839 C CA . LYS A 1 108 ? 21.469 10.905 -15.631 1.00 92.81 108 LYS A CA 1
ATOM 840 C C . LYS A 1 108 ? 21.268 11.960 -14.522 1.00 92.81 108 LYS A C 1
ATOM 842 O O . LYS A 1 108 ? 20.662 13.002 -14.756 1.00 92.81 108 LYS A O 1
ATOM 847 N N . HIS A 1 109 ? 21.758 11.667 -13.313 1.00 91.44 109 HIS A N 1
ATOM 848 C CA . HIS A 1 109 ? 21.651 12.519 -12.115 1.00 91.44 109 HIS A CA 1
ATOM 849 C C . HIS A 1 109 ? 20.220 12.810 -11.627 1.00 91.44 109 HIS A C 1
ATOM 851 O O . HIS A 1 109 ? 20.018 13.726 -10.833 1.00 91.44 109 HIS A O 1
ATOM 857 N N . LYS A 1 110 ? 19.223 12.035 -12.069 1.00 95.12 110 LYS A N 1
ATOM 858 C CA . LYS A 1 110 ? 17.845 12.114 -11.577 1.00 95.12 110 LYS A CA 1
ATOM 859 C C . LYS A 1 110 ? 17.441 10.803 -10.916 1.00 95.12 110 LYS A C 1
ATOM 861 O O . LYS A 1 110 ? 17.823 9.727 -11.374 1.00 95.12 110 LYS A O 1
ATOM 866 N N . GLN A 1 111 ? 16.667 10.912 -9.839 1.00 96.44 111 GLN A N 1
ATOM 867 C CA . GLN A 1 111 ? 16.062 9.763 -9.176 1.00 96.44 111 GLN A CA 1
ATOM 868 C C . GLN A 1 111 ? 14.761 9.388 -9.881 1.00 96.44 111 GLN A C 1
ATOM 870 O O . GLN A 1 111 ? 13.878 10.224 -10.072 1.00 96.44 111 GLN A O 1
ATOM 875 N N . HIS A 1 112 ? 14.646 8.116 -10.239 1.00 96.38 112 HIS A N 1
ATOM 876 C CA . HIS A 1 112 ? 13.449 7.531 -10.821 1.00 96.38 112 HIS A CA 1
ATOM 877 C C . HIS A 1 112 ? 12.919 6.466 -9.865 1.00 96.38 112 HIS A C 1
ATOM 879 O O . HIS A 1 112 ? 13.539 5.418 -9.697 1.00 96.38 112 HIS A O 1
ATOM 885 N N . TYR A 1 113 ? 11.794 6.752 -9.213 1.00 97.38 113 TYR A N 1
ATOM 886 C CA . TYR A 1 113 ? 11.103 5.798 -8.343 1.00 97.38 113 TYR A CA 1
ATOM 887 C C . TYR A 1 113 ? 10.374 4.740 -9.168 1.00 97.38 113 TYR A C 1
ATOM 889 O O . TYR A 1 113 ? 10.026 4.987 -10.318 1.00 97.38 113 TYR A O 1
ATOM 897 N N . LEU A 1 114 ? 10.098 3.574 -8.581 1.00 97.50 114 LEU A N 1
ATOM 898 C CA . LEU A 1 114 ? 9.335 2.515 -9.258 1.00 97.50 114 LEU A CA 1
ATOM 899 C C . LEU A 1 114 ? 7.863 2.895 -9.500 1.00 97.50 114 LEU A C 1
ATOM 901 O O . LEU A 1 114 ? 7.257 2.409 -10.457 1.00 97.50 114 LEU A O 1
ATOM 905 N N . LEU A 1 115 ? 7.287 3.749 -8.643 1.00 96.19 115 LEU A N 1
ATOM 906 C CA . LEU A 1 115 ? 5.866 4.115 -8.643 1.00 96.19 115 LEU A CA 1
ATOM 907 C C . LEU A 1 115 ? 5.297 4.425 -10.038 1.00 96.19 115 LEU A C 1
ATOM 909 O O . LEU A 1 115 ? 4.313 3.778 -10.391 1.00 96.19 115 LEU A O 1
ATOM 913 N N . PRO A 1 116 ? 5.881 5.315 -10.868 1.00 94.75 116 PRO A N 1
ATOM 914 C CA . PRO A 1 116 ? 5.298 5.681 -12.160 1.00 94.75 116 PRO A CA 1
ATOM 915 C C . PRO A 1 116 ? 5.067 4.497 -13.109 1.00 94.75 116 PRO A C 1
ATOM 917 O O . PRO A 1 116 ? 4.161 4.557 -13.932 1.00 94.75 116 PRO A O 1
ATOM 920 N N . ASN A 1 117 ? 5.840 3.411 -12.979 1.00 95.88 117 ASN A N 1
ATOM 921 C CA . ASN A 1 117 ? 5.692 2.215 -13.816 1.00 95.88 117 ASN A CA 1
ATOM 922 C C . ASN A 1 117 ? 4.712 1.185 -13.240 1.00 95.88 117 ASN A C 1
ATOM 924 O O . ASN A 1 117 ? 4.245 0.309 -13.961 1.00 95.88 117 ASN A O 1
ATOM 928 N N . LEU A 1 118 ? 4.389 1.282 -11.950 1.00 96.56 118 LEU A N 1
ATOM 929 C CA . LEU A 1 118 ? 3.489 0.352 -11.264 1.00 96.56 118 LEU A CA 1
ATOM 930 C C . LEU A 1 118 ? 2.096 0.943 -11.032 1.00 96.56 118 LEU A C 1
ATOM 932 O O . LEU A 1 118 ? 1.150 0.195 -10.798 1.00 96.56 118 LEU A O 1
ATOM 936 N N . VAL A 1 119 ? 1.956 2.268 -11.108 1.00 93.75 119 VAL A N 1
ATOM 937 C CA . VAL A 1 119 ? 0.737 3.007 -10.750 1.00 93.75 119 VAL A CA 1
ATOM 938 C C . VAL A 1 119 ? -0.477 2.670 -11.620 1.00 93.75 119 VAL A C 1
ATOM 940 O O . VAL A 1 119 ? -1.612 2.808 -11.180 1.00 93.75 119 VAL A O 1
ATOM 943 N N . LEU A 1 120 ? -0.250 2.187 -12.844 1.00 89.88 120 LEU A N 1
ATOM 944 C CA . LEU A 1 120 ? -1.312 1.815 -13.784 1.00 89.88 120 LEU A CA 1
ATOM 945 C C . LEU A 1 120 ? -1.825 0.379 -13.599 1.00 89.88 120 LEU A C 1
ATOM 947 O O . LEU A 1 120 ? -2.702 -0.054 -14.343 1.00 89.88 120 LEU A O 1
ATOM 951 N N . HIS A 1 121 ? -1.286 -0.380 -12.641 1.00 93.56 121 HIS A N 1
ATOM 952 C CA . HIS A 1 121 ? -1.737 -1.748 -12.410 1.00 93.56 121 HIS A CA 1
ATOM 953 C C . HIS A 1 121 ? -3.206 -1.774 -11.920 1.00 93.56 121 HIS A C 1
ATOM 955 O O . HIS A 1 121 ? -3.545 -1.049 -10.982 1.00 93.56 121 HIS A O 1
ATOM 961 N N . PRO A 1 122 ? -4.084 -2.635 -12.477 1.00 89.94 122 PRO A N 1
ATOM 962 C CA . PRO A 1 122 ? -5.528 -2.622 -12.192 1.00 89.94 122 PRO A CA 1
ATOM 963 C C . PRO A 1 122 ? -5.890 -2.907 -10.727 1.00 89.94 122 PRO A C 1
ATOM 965 O O . PRO A 1 122 ? -6.939 -2.476 -10.255 1.00 89.94 122 PRO A O 1
ATOM 968 N N . LEU A 1 123 ? -5.009 -3.582 -9.980 1.00 89.44 123 LEU A N 1
ATOM 969 C CA . LEU A 1 123 ? -5.186 -3.820 -8.540 1.00 89.44 123 LEU A CA 1
ATOM 970 C C . LEU A 1 123 ? -5.453 -2.522 -7.760 1.00 89.44 123 LEU A C 1
ATOM 972 O O . LEU A 1 123 ? -6.289 -2.516 -6.862 1.00 89.44 123 LEU A O 1
ATOM 976 N N . TRP A 1 124 ? -4.809 -1.409 -8.128 1.00 91.50 124 TRP A N 1
ATOM 977 C CA . TRP A 1 124 ? -4.994 -0.126 -7.439 1.00 91.50 124 TRP A CA 1
ATOM 978 C C . TRP A 1 124 ? -6.366 0.499 -7.686 1.00 91.50 124 TRP A C 1
ATOM 980 O O . TRP A 1 124 ? -6.797 1.349 -6.920 1.00 91.50 124 TRP A O 1
ATOM 990 N N . GLN A 1 125 ? -7.079 0.054 -8.718 1.00 83.94 125 GLN A N 1
ATOM 991 C CA . GLN A 1 125 ? -8.442 0.494 -9.015 1.00 83.94 125 GLN A CA 1
ATOM 992 C C . GLN A 1 125 ? -9.499 -0.394 -8.336 1.00 83.94 125 GLN A C 1
ATOM 994 O O . GLN A 1 125 ? -10.696 -0.207 -8.528 1.00 83.94 125 GLN A O 1
ATOM 999 N N . THR A 1 126 ? -9.075 -1.365 -7.520 1.00 82.19 126 THR A N 1
ATOM 1000 C CA . THR A 1 126 ? -9.973 -2.283 -6.813 1.00 82.19 126 THR A CA 1
ATOM 1001 C C . THR A 1 126 ? -10.311 -1.733 -5.426 1.00 82.19 126 THR A C 1
ATOM 1003 O O . THR A 1 126 ? -9.451 -1.665 -4.550 1.00 82.19 126 THR A O 1
ATOM 1006 N N . ALA A 1 127 ? -11.577 -1.382 -5.180 1.00 80.62 127 ALA A N 1
ATOM 1007 C CA . ALA A 1 127 ? -12.012 -0.818 -3.895 1.00 80.62 127 ALA A CA 1
ATOM 1008 C C . ALA A 1 127 ? -11.746 -1.745 -2.693 1.00 80.62 127 ALA A C 1
ATOM 1010 O O . ALA A 1 127 ? -11.302 -1.282 -1.640 1.00 80.62 127 ALA A O 1
ATOM 1011 N N . HIS A 1 128 ? -11.961 -3.056 -2.865 1.00 77.94 128 HIS A N 1
ATOM 1012 C CA . HIS A 1 128 ? -11.706 -4.062 -1.827 1.00 77.94 128 HIS A CA 1
ATOM 1013 C C . HIS A 1 128 ? -10.252 -4.055 -1.347 1.00 77.94 128 HIS A C 1
ATOM 1015 O O . HIS A 1 128 ? -10.015 -4.120 -0.144 1.00 77.94 128 HIS A O 1
ATOM 1021 N N . PHE A 1 129 ? -9.285 -3.881 -2.257 1.00 85.88 129 PHE A N 1
ATOM 1022 C CA . PHE A 1 129 ? -7.874 -3.799 -1.881 1.00 85.88 129 PHE A CA 1
ATOM 1023 C C . PHE A 1 129 ? -7.634 -2.673 -0.868 1.00 85.88 129 PHE A C 1
ATOM 1025 O O . PHE A 1 129 ? -6.971 -2.886 0.143 1.00 85.88 129 PHE A O 1
ATOM 1032 N N . TRP A 1 130 ? -8.189 -1.485 -1.107 1.00 89.44 130 TRP A N 1
ATOM 1033 C CA . TRP A 1 130 ? -7.995 -0.331 -0.231 1.00 89.44 130 TRP A CA 1
ATOM 1034 C C . TRP A 1 130 ? -8.663 -0.491 1.135 1.00 89.44 130 TRP A C 1
ATOM 1036 O O . TRP A 1 130 ? -8.068 -0.120 2.149 1.00 89.44 130 TRP A O 1
ATOM 1046 N N . GLY A 1 131 ? -9.869 -1.069 1.166 1.00 82.69 131 GLY A N 1
ATOM 1047 C CA . GLY A 1 131 ? -10.561 -1.420 2.407 1.00 82.69 131 GLY A CA 1
ATOM 1048 C C . GLY A 1 131 ? -9.753 -2.416 3.242 1.00 82.69 131 GLY A C 1
ATOM 1049 O O . GLY A 1 131 ? -9.449 -2.159 4.406 1.00 82.69 131 GLY A O 1
ATOM 1050 N N . ASP A 1 132 ? -9.306 -3.509 2.628 1.00 81.81 132 ASP A N 1
ATOM 1051 C CA . ASP A 1 132 ? -8.495 -4.513 3.315 1.00 81.81 132 ASP A CA 1
ATOM 1052 C C . ASP A 1 132 ? -7.134 -3.946 3.743 1.00 81.81 132 ASP A C 1
ATOM 1054 O O . ASP A 1 132 ? -6.642 -4.236 4.834 1.00 81.81 132 ASP A O 1
ATOM 1058 N N . ALA A 1 133 ? -6.505 -3.115 2.908 1.00 88.75 133 ALA A N 1
ATOM 1059 C CA . ALA A 1 133 ? -5.184 -2.563 3.179 1.00 88.75 133 ALA A CA 1
ATOM 1060 C C . ALA A 1 133 ? -5.199 -1.584 4.362 1.00 88.75 133 ALA A C 1
ATOM 1062 O O . ALA A 1 133 ? -4.271 -1.629 5.181 1.00 88.75 133 ALA A O 1
ATOM 1063 N N . VAL A 1 134 ? -6.236 -0.742 4.489 1.00 88.50 134 VAL A N 1
ATOM 1064 C CA . VAL A 1 134 ? -6.374 0.156 5.648 1.00 88.50 134 VAL A CA 1
ATOM 1065 C C . VAL A 1 134 ? -6.643 -0.638 6.923 1.00 88.50 134 VAL A C 1
ATOM 1067 O O . VAL A 1 134 ? -6.012 -0.376 7.945 1.00 88.50 134 VAL A O 1
ATOM 1070 N N . LEU A 1 135 ? -7.486 -1.674 6.859 1.00 82.00 135 LEU A N 1
ATOM 1071 C CA . LEU A 1 135 ? -7.763 -2.548 8.002 1.00 82.00 135 LEU A CA 1
ATOM 1072 C C . LEU A 1 135 ? -6.520 -3.323 8.444 1.00 82.00 135 LEU A C 1
ATOM 1074 O O . LEU A 1 135 ? -6.252 -3.425 9.641 1.00 82.00 135 LEU A O 1
ATOM 1078 N N . LEU A 1 136 ? -5.719 -3.814 7.495 1.00 83.38 136 LEU A N 1
ATOM 1079 C CA . LEU A 1 136 ? -4.420 -4.416 7.787 1.00 83.38 136 LEU A CA 1
ATOM 1080 C C . LEU A 1 136 ? -3.482 -3.412 8.465 1.00 83.38 136 LEU A C 1
ATOM 1082 O O . LEU A 1 136 ? -2.816 -3.771 9.429 1.00 83.38 136 LEU A O 1
ATOM 1086 N N . GLY A 1 137 ? -3.429 -2.160 7.994 1.00 86.75 137 GLY A N 1
ATOM 1087 C CA . GLY A 1 137 ? -2.648 -1.092 8.634 1.00 86.75 137 GLY A CA 1
ATOM 1088 C C . GLY A 1 137 ? -3.084 -0.806 10.072 1.00 86.75 137 GLY A C 1
ATOM 1089 O O . GLY A 1 137 ? -2.247 -0.765 10.972 1.00 86.75 137 GLY A O 1
ATOM 1090 N N . ILE A 1 138 ? -4.393 -0.692 10.304 1.00 85.25 138 ILE A N 1
ATOM 1091 C CA . ILE A 1 138 ? -4.976 -0.505 11.640 1.00 85.25 138 ILE A CA 1
ATOM 1092 C C . ILE A 1 138 ? -4.633 -1.691 12.547 1.00 85.25 138 ILE A C 1
ATOM 1094 O O . ILE A 1 138 ? -4.156 -1.493 13.661 1.00 85.25 138 ILE A O 1
ATOM 1098 N N . GLY A 1 139 ? -4.832 -2.923 12.073 1.00 81.19 139 GLY A N 1
ATOM 1099 C CA . GLY A 1 139 ? -4.533 -4.135 12.835 1.00 81.19 139 GLY A CA 1
ATOM 1100 C C . GLY A 1 139 ? -3.052 -4.261 13.200 1.00 81.19 139 GLY A C 1
ATOM 1101 O O . GLY A 1 139 ? -2.729 -4.579 14.342 1.00 81.19 139 GLY A O 1
ATOM 1102 N N . GLU A 1 140 ? -2.148 -3.961 12.262 1.00 85.62 140 GLU A N 1
ATOM 1103 C CA . GLU A 1 140 ? -0.700 -3.939 12.507 1.00 85.62 140 GLU A CA 1
ATOM 1104 C C . GLU A 1 140 ? -0.318 -2.913 13.585 1.00 85.62 140 GLU A C 1
ATOM 1106 O O . GLU A 1 140 ? 0.462 -3.239 14.479 1.00 85.62 140 GLU A O 1
ATOM 1111 N N . GLU A 1 141 ? -0.872 -1.699 13.539 1.00 86.62 141 GLU A N 1
ATOM 1112 C CA . GLU A 1 141 ? -0.610 -0.664 14.548 1.00 86.62 141 GLU A CA 1
ATOM 1113 C C . GLU A 1 141 ? -1.161 -1.061 15.920 1.00 86.62 141 GLU A C 1
ATOM 1115 O O . GLU A 1 141 ? -0.441 -1.025 16.914 1.00 86.62 141 GLU A O 1
ATOM 1120 N N . LEU A 1 142 ? -2.406 -1.536 15.982 1.00 81.31 142 LEU A N 1
ATOM 1121 C CA . LEU A 1 142 ? -3.001 -1.989 17.238 1.00 81.31 142 LEU A CA 1
ATOM 1122 C C . LEU A 1 142 ? -2.250 -3.180 17.837 1.00 81.31 142 LEU A C 1
ATOM 1124 O O . LEU A 1 142 ? -2.158 -3.278 19.054 1.00 81.31 142 LEU A O 1
ATOM 1128 N N . SER A 1 143 ? -1.678 -4.059 17.009 1.00 81.25 143 SER A N 1
ATOM 1129 C CA . SER A 1 143 ? -0.890 -5.201 17.487 1.00 81.25 143 SER A CA 1
ATOM 1130 C C . SER A 1 143 ? 0.424 -4.801 18.165 1.00 81.25 143 SER A C 1
ATOM 1132 O O . SER A 1 143 ? 0.934 -5.564 18.983 1.00 81.25 143 SER A O 1
ATOM 1134 N N . ARG A 1 144 ? 0.960 -3.604 17.876 1.00 78.81 144 ARG A N 1
ATOM 1135 C CA . ARG A 1 144 ? 2.132 -3.060 18.586 1.00 78.81 144 ARG A CA 1
ATOM 1136 C C . ARG A 1 144 ? 1.807 -2.629 20.013 1.00 78.81 144 ARG A C 1
ATOM 1138 O O . ARG A 1 144 ? 2.710 -2.536 20.839 1.00 78.81 144 ARG A O 1
ATOM 1145 N N . HIS A 1 145 ? 0.534 -2.391 20.307 1.00 69.62 145 HIS A N 1
ATOM 1146 C CA . HIS A 1 145 ? 0.055 -2.079 21.641 1.00 69.62 145 HIS A CA 1
ATOM 1147 C C . HIS A 1 145 ? -0.538 -3.354 22.257 1.00 69.62 145 HIS A C 1
ATOM 1149 O O . HIS A 1 145 ? -1.687 -3.714 22.000 1.00 69.62 145 HIS A O 1
ATOM 1155 N N . SER A 1 146 ? 0.248 -4.087 23.052 1.00 59.62 146 SER A N 1
ATOM 1156 C CA . SER A 1 146 ? -0.273 -5.256 23.765 1.00 59.62 146 SER A CA 1
ATOM 1157 C C . SER A 1 146 ? -1.266 -4.804 24.838 1.00 59.62 146 SER A C 1
ATOM 1159 O O . SER A 1 146 ? -0.923 -4.112 25.793 1.00 59.62 146 SER A O 1
ATOM 1161 N N . PHE A 1 147 ? -2.531 -5.187 24.675 1.00 63.69 147 PHE A N 1
ATOM 1162 C CA . PHE A 1 147 ? -3.536 -5.040 25.727 1.00 63.69 147 PHE A CA 1
ATOM 1163 C C . PHE A 1 147 ? -3.745 -6.411 26.354 1.00 63.69 147 PHE A C 1
ATOM 1165 O O . PHE A 1 147 ? -4.517 -7.210 25.832 1.00 63.69 147 PHE A O 1
ATOM 1172 N N . ASP A 1 148 ? -3.028 -6.732 27.421 1.00 67.31 148 ASP A N 1
ATOM 1173 C CA . ASP A 1 148 ? -3.103 -8.072 28.021 1.00 67.31 148 ASP A CA 1
ATOM 1174 C C . ASP A 1 148 ? -4.376 -8.255 28.863 1.00 67.31 148 ASP A C 1
ATOM 1176 O O . ASP A 1 148 ? -4.873 -9.367 29.041 1.00 67.31 148 ASP A O 1
ATOM 1180 N N . THR A 1 149 ? -4.982 -7.149 29.297 1.00 68.94 149 THR A N 1
ATOM 1181 C CA . THR A 1 149 ? -6.206 -7.155 30.099 1.00 68.94 149 THR A CA 1
ATOM 1182 C C . THR A 1 149 ? -7.461 -7.272 29.219 1.00 68.94 149 THR A C 1
ATOM 1184 O O . THR A 1 149 ? -7.655 -6.457 28.310 1.00 68.94 149 THR A O 1
ATOM 1187 N N . PRO A 1 150 ? -8.368 -8.233 29.486 1.00 72.94 150 PRO A N 1
ATOM 1188 C CA . PRO A 1 150 ? -9.656 -8.320 28.799 1.00 72.94 150 PRO A CA 1
ATOM 1189 C C . PRO A 1 150 ? -10.508 -7.054 28.985 1.00 72.94 150 PRO A C 1
ATOM 1191 O O . PRO A 1 150 ? -10.571 -6.502 30.081 1.00 72.94 150 PRO A O 1
ATOM 1194 N N . TRP A 1 151 ? -11.243 -6.640 27.945 1.00 70.62 151 TRP A N 1
ATOM 1195 C CA . TRP A 1 151 ? -12.084 -5.425 27.946 1.00 70.62 151 TRP A CA 1
ATOM 1196 C C . TRP A 1 151 ? -13.030 -5.316 29.155 1.00 70.62 151 TRP A C 1
ATOM 1198 O O . TRP A 1 151 ? -13.199 -4.246 29.742 1.00 70.62 151 TRP A O 1
ATOM 1208 N N . GLN A 1 152 ? -13.623 -6.442 29.559 1.00 70.88 152 GLN A N 1
ATOM 1209 C CA . GLN A 1 152 ? -14.573 -6.518 30.674 1.00 70.88 152 GLN A CA 1
ATOM 1210 C C . GLN A 1 152 ? -13.925 -6.171 32.020 1.00 70.88 152 GLN A C 1
ATOM 1212 O O . GLN A 1 152 ? -14.594 -5.632 32.896 1.00 70.88 152 GLN A O 1
ATOM 1217 N N . CYS A 1 153 ? -12.623 -6.412 32.155 1.00 74.88 153 CYS A N 1
ATOM 1218 C CA . CYS A 1 153 ? -11.852 -6.142 33.363 1.00 74.88 153 CYS A CA 1
ATOM 1219 C C . CYS A 1 153 ? -11.263 -4.722 33.389 1.00 74.88 153 CYS A C 1
ATOM 1221 O O . CYS A 1 153 ? -10.692 -4.319 34.398 1.00 74.88 153 CYS A O 1
ATOM 1223 N N . LEU A 1 154 ? -11.383 -3.956 32.298 1.00 73.56 154 LEU A N 1
ATOM 1224 C CA . LEU A 1 154 ? -10.934 -2.566 32.250 1.00 73.56 154 LEU A CA 1
ATOM 1225 C C . LEU A 1 154 ? -11.900 -1.653 33.016 1.00 73.56 154 LEU A C 1
ATOM 1227 O O . LEU A 1 154 ? -13.121 -1.785 32.893 1.00 73.56 154 LEU A O 1
ATOM 1231 N N . SER A 1 155 ? -11.346 -0.682 33.746 1.00 81.94 155 SER A N 1
ATOM 1232 C CA . SER A 1 155 ? -12.112 0.423 34.326 1.00 81.94 155 SER A CA 1
ATOM 1233 C C . SER A 1 155 ? -12.723 1.306 33.230 1.00 81.94 155 SER A C 1
ATOM 1235 O O . SER A 1 155 ? -12.254 1.319 32.090 1.00 81.94 155 SER A O 1
ATOM 1237 N N . ALA A 1 156 ? -13.737 2.104 33.574 1.00 74.31 156 ALA A N 1
ATOM 1238 C CA . ALA A 1 156 ? -14.346 3.049 32.633 1.00 74.31 156 ALA A CA 1
ATOM 1239 C C . ALA A 1 156 ? -13.318 4.029 32.029 1.00 74.31 156 ALA A C 1
ATOM 1241 O O . ALA A 1 156 ? -13.334 4.277 30.825 1.00 74.31 156 ALA A O 1
ATOM 1242 N N . SER A 1 157 ? -12.371 4.523 32.836 1.00 79.00 157 SER A N 1
ATOM 1243 C CA . SER A 1 157 ? -11.295 5.405 32.365 1.00 79.00 157 SER A CA 1
ATOM 1244 C C . SER A 1 157 ? -10.326 4.701 31.412 1.00 79.00 157 SER A C 1
ATOM 1246 O O . SER A 1 157 ? -9.948 5.273 30.392 1.00 79.00 157 SER A O 1
ATOM 1248 N N . ALA A 1 158 ? -9.961 3.446 31.693 1.00 75.19 158 ALA A N 1
ATOM 1249 C CA . ALA A 1 158 ? -9.091 2.657 30.824 1.00 75.19 158 ALA A CA 1
ATOM 1250 C C . ALA A 1 158 ? -9.776 2.299 29.495 1.00 75.19 158 ALA A C 1
ATOM 1252 O O . ALA A 1 158 ? -9.138 2.341 28.444 1.00 75.19 158 ALA A O 1
ATOM 1253 N N . ARG A 1 159 ? -11.086 2.012 29.516 1.00 74.44 159 ARG A N 1
ATOM 1254 C CA . ARG A 1 159 ? -11.889 1.817 28.298 1.00 74.44 159 ARG A CA 1
ATOM 1255 C C . ARG A 1 159 ? -11.925 3.082 27.446 1.00 74.44 159 ARG A C 1
ATOM 1257 O O . ARG A 1 159 ? -11.661 3.005 26.252 1.00 74.44 159 ARG A O 1
ATOM 1264 N N . ALA A 1 160 ? -12.175 4.240 28.056 1.00 74.31 160 ALA A N 1
ATOM 1265 C CA . ALA A 1 160 ? -12.187 5.517 27.346 1.00 74.31 160 ALA A CA 1
ATOM 1266 C C . ALA A 1 160 ? -10.822 5.836 26.705 1.00 74.31 160 ALA A C 1
ATOM 1268 O O . ALA A 1 160 ? -10.755 6.202 25.533 1.00 74.31 160 ALA A O 1
ATOM 1269 N N . ALA A 1 161 ? -9.720 5.617 27.431 1.00 77.38 161 ALA A N 1
ATOM 1270 C CA . ALA A 1 161 ? -8.368 5.791 26.897 1.00 77.38 161 ALA A CA 1
ATOM 1271 C C . ALA A 1 161 ? -8.067 4.837 25.723 1.00 77.38 161 ALA A C 1
ATOM 1273 O O . ALA A 1 161 ? -7.435 5.232 24.738 1.00 77.38 161 ALA A O 1
ATOM 1274 N N . LEU A 1 162 ? -8.550 3.593 25.794 1.00 78.81 162 LEU A N 1
ATOM 1275 C CA . LEU A 1 162 ? -8.403 2.614 24.720 1.00 78.81 162 LEU A CA 1
ATOM 1276 C C . LEU A 1 162 ? -9.199 3.014 23.470 1.00 78.81 162 LEU A C 1
ATOM 1278 O O . LEU A 1 162 ? -8.660 2.949 22.369 1.00 78.81 162 LEU A O 1
ATOM 1282 N N . VAL A 1 163 ? -10.435 3.496 23.626 1.00 78.50 163 VAL A N 1
ATOM 1283 C CA . VAL A 1 163 ? -11.234 4.033 22.508 1.00 78.50 163 VAL A CA 1
ATOM 1284 C C . VAL A 1 163 ? -10.500 5.190 21.829 1.00 78.50 163 VAL A C 1
ATOM 1286 O O . VAL A 1 163 ? -10.323 5.170 20.613 1.00 78.50 163 VAL A O 1
ATOM 1289 N N . VAL A 1 164 ? -9.974 6.145 22.603 1.00 82.69 164 VAL A N 1
ATOM 1290 C CA . VAL A 1 164 ? -9.169 7.256 22.061 1.00 82.69 164 VAL A CA 1
ATOM 1291 C C . VAL A 1 164 ? -7.942 6.741 21.304 1.00 82.69 164 VAL A C 1
ATOM 1293 O O . VAL A 1 164 ? -7.625 7.238 20.224 1.00 82.69 164 VAL A O 1
ATOM 1296 N N . THR A 1 165 ? -7.270 5.715 21.830 1.00 83.69 165 THR A N 1
ATOM 1297 C CA . THR A 1 165 ? -6.120 5.086 21.164 1.00 83.69 165 THR A CA 1
ATOM 1298 C C . THR A 1 165 ? -6.520 4.497 19.815 1.00 83.69 165 THR A C 1
ATOM 1300 O O . THR A 1 165 ? -5.870 4.778 18.810 1.00 83.69 165 THR A O 1
ATOM 1303 N N . VAL A 1 166 ? -7.620 3.742 19.763 1.00 82.88 166 VAL A N 1
ATOM 1304 C CA . VAL A 1 166 ? -8.141 3.167 18.516 1.00 82.88 166 VAL A CA 1
ATOM 1305 C C . VAL A 1 166 ? -8.489 4.267 17.513 1.00 82.88 166 VAL A C 1
ATOM 1307 O O . VAL A 1 166 ? -8.071 4.180 16.361 1.00 82.88 166 VAL A O 1
ATOM 1310 N N . HIS A 1 167 ? -9.175 5.331 17.940 1.00 86.12 167 HIS A N 1
ATOM 1311 C CA . HIS A 1 167 ? -9.525 6.455 17.064 1.00 86.12 167 HIS A CA 1
ATOM 1312 C C . HIS A 1 167 ? -8.282 7.131 16.486 1.00 86.12 167 HIS A C 1
ATOM 1314 O O . HIS A 1 167 ? -8.235 7.416 15.292 1.00 86.12 167 HIS A O 1
ATOM 1320 N N . ASN A 1 168 ? -7.249 7.344 17.303 1.00 92.31 168 ASN A N 1
ATOM 1321 C CA . ASN A 1 168 ? -5.988 7.930 16.851 1.00 92.31 168 ASN A CA 1
ATOM 1322 C C . ASN A 1 168 ? -5.261 7.031 15.847 1.00 92.31 168 ASN A C 1
ATOM 1324 O O . ASN A 1 168 ? -4.733 7.530 14.854 1.00 92.31 168 ASN A O 1
ATOM 1328 N N . VAL A 1 169 ? -5.271 5.713 16.066 1.00 89.75 169 VAL A N 1
ATOM 1329 C CA . VAL A 1 169 ? -4.703 4.747 15.119 1.00 89.75 169 VAL A CA 1
ATOM 1330 C C . VAL A 1 169 ? -5.456 4.779 13.792 1.00 89.75 169 VAL A C 1
ATOM 1332 O O . VAL A 1 169 ? -4.829 4.901 12.741 1.00 89.75 169 VAL A O 1
ATOM 1335 N N . VAL A 1 170 ? -6.789 4.712 13.821 1.00 89.75 170 VAL A N 1
ATOM 1336 C CA . VAL A 1 170 ? -7.615 4.760 12.607 1.00 89.75 170 VAL A CA 1
ATOM 1337 C C . VAL A 1 170 ? -7.397 6.075 11.864 1.00 89.75 170 VAL A C 1
ATOM 1339 O O . VAL A 1 170 ? -7.155 6.055 10.661 1.00 89.75 170 VAL A O 1
ATOM 1342 N N . PHE A 1 171 ? -7.413 7.208 12.568 1.00 95.38 171 PHE A N 1
ATOM 1343 C CA . PHE A 1 171 ? -7.144 8.523 11.991 1.00 95.38 171 PHE A CA 1
ATOM 1344 C C . PHE A 1 171 ? -5.755 8.600 11.343 1.00 95.38 171 PHE A C 1
ATOM 1346 O O . PHE A 1 171 ? -5.633 9.068 10.208 1.00 95.38 171 PHE A O 1
ATOM 1353 N N . GLY A 1 172 ? -4.713 8.113 12.023 1.00 96.31 172 GLY A N 1
ATOM 1354 C CA . GLY A 1 172 ? -3.347 8.097 11.499 1.00 96.31 172 GLY A CA 1
ATOM 1355 C C . GLY A 1 172 ? -3.216 7.232 10.244 1.00 96.31 172 GLY A C 1
ATOM 1356 O O . GLY A 1 172 ? -2.701 7.693 9.225 1.00 96.31 172 GLY A O 1
ATOM 1357 N N . GLN A 1 173 ? -3.757 6.010 10.281 1.00 94.31 173 GLN A N 1
ATOM 1358 C CA . GLN A 1 173 ? -3.746 5.106 9.130 1.00 94.31 173 GLN A CA 1
ATOM 1359 C C . GLN A 1 173 ? -4.538 5.693 7.960 1.00 94.31 173 GLN A C 1
ATOM 1361 O O . GLN A 1 173 ? -4.027 5.757 6.844 1.00 94.31 173 GLN A O 1
ATOM 1366 N N . LEU A 1 174 ? -5.749 6.196 8.203 1.00 94.81 174 LEU A N 1
ATOM 1367 C CA . LEU A 1 174 ? -6.575 6.797 7.160 1.00 94.81 174 LEU A CA 1
ATOM 1368 C C . LEU A 1 174 ? -5.896 8.028 6.541 1.00 94.81 174 LEU A C 1
ATOM 1370 O O . LEU A 1 174 ? -5.907 8.170 5.321 1.00 94.81 174 LEU A O 1
ATOM 1374 N N . SER A 1 175 ? -5.215 8.847 7.348 1.00 96.88 175 SER A N 1
ATOM 1375 C CA . SER A 1 175 ? -4.407 9.973 6.859 1.00 96.88 175 SER A CA 1
ATOM 1376 C C . SER A 1 175 ? -3.285 9.512 5.925 1.00 96.88 175 SER A C 1
ATOM 1378 O O . SER A 1 175 ? -3.090 10.101 4.868 1.00 96.88 175 SER A O 1
ATOM 1380 N N . THR A 1 176 ? -2.567 8.434 6.260 1.00 96.00 176 THR A N 1
ATOM 1381 C CA . THR A 1 176 ? -1.557 7.846 5.360 1.00 96.00 176 THR A CA 1
ATOM 1382 C C . THR A 1 176 ? -2.184 7.329 4.061 1.00 96.00 176 THR A C 1
ATOM 1384 O O . THR A 1 176 ? -1.644 7.547 2.975 1.00 96.00 176 THR A O 1
ATOM 1387 N N . PHE A 1 177 ? -3.344 6.674 4.149 1.00 95.56 177 PHE A N 1
ATOM 1388 C CA . PHE A 1 177 ? -4.031 6.132 2.979 1.00 95.56 177 PHE A CA 1
ATOM 1389 C C . PHE A 1 177 ? -4.574 7.210 2.036 1.00 95.56 177 PHE A C 1
ATOM 1391 O O . PHE A 1 177 ? -4.554 6.984 0.832 1.00 95.56 177 PHE A O 1
ATOM 1398 N N . VAL A 1 178 ? -4.948 8.395 2.530 1.00 95.81 178 VAL A N 1
ATOM 1399 C CA . VAL A 1 178 ? -5.306 9.551 1.683 1.00 95.81 178 VAL A CA 1
ATOM 1400 C C . VAL A 1 178 ? -4.192 9.885 0.687 1.00 95.81 178 VAL A C 1
ATOM 1402 O O . VAL A 1 178 ? -4.451 10.007 -0.510 1.00 95.81 178 VAL A O 1
ATOM 1405 N N . TYR A 1 179 ? -2.945 9.977 1.156 1.00 95.31 179 TYR A N 1
ATOM 1406 C CA . TYR A 1 179 ? -1.803 10.275 0.289 1.00 95.31 179 TYR A CA 1
ATOM 1407 C C . TYR A 1 179 ? -1.430 9.094 -0.605 1.00 95.31 179 TYR A C 1
ATOM 1409 O O . TYR A 1 179 ? -1.156 9.295 -1.785 1.00 95.31 179 TYR A O 1
ATOM 1417 N N . ASN A 1 180 ? -1.473 7.861 -0.084 1.00 95.50 180 ASN A N 1
ATOM 14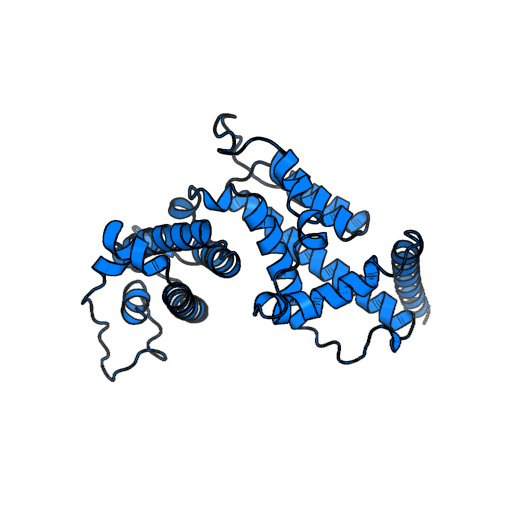18 C CA . ASN A 1 180 ? -1.233 6.673 -0.907 1.00 95.50 180 ASN A CA 1
ATOM 1419 C C . ASN A 1 180 ? -2.231 6.596 -2.067 1.00 95.50 180 ASN A C 1
ATOM 1421 O O . ASN A 1 180 ? -1.824 6.425 -3.208 1.00 95.50 180 ASN A O 1
ATOM 1425 N N . MET A 1 181 ? -3.527 6.771 -1.814 1.00 93.44 181 MET A N 1
ATOM 1426 C CA . MET A 1 181 ? -4.540 6.734 -2.869 1.00 93.44 181 MET A CA 1
ATOM 1427 C C . MET A 1 181 ? -4.298 7.800 -3.941 1.00 93.44 181 MET A C 1
ATOM 1429 O O . MET A 1 181 ? -4.403 7.503 -5.129 1.00 93.44 181 MET A O 1
ATOM 1433 N N . ALA A 1 182 ? -3.899 9.009 -3.540 1.00 93.12 182 ALA A N 1
ATOM 1434 C CA . ALA A 1 182 ? -3.549 10.075 -4.475 1.00 93.12 182 ALA A CA 1
ATOM 1435 C C . ALA A 1 182 ? -2.322 9.709 -5.332 1.00 93.12 182 ALA A C 1
ATOM 1437 O O . ALA A 1 182 ? -2.368 9.804 -6.559 1.00 93.12 182 ALA A O 1
ATOM 1438 N N . SER A 1 183 ? -1.250 9.209 -4.704 1.00 92.75 183 SER A N 1
ATOM 1439 C CA . SER A 1 183 ? -0.050 8.707 -5.393 1.00 92.75 183 SER A CA 1
ATOM 1440 C C . SER A 1 183 ? -0.365 7.573 -6.371 1.00 92.75 183 SER A C 1
ATOM 1442 O O . SER A 1 183 ? 0.303 7.437 -7.395 1.00 92.75 183 SER A O 1
ATOM 1444 N N . PHE A 1 184 ? -1.399 6.782 -6.073 1.00 92.69 184 PHE A N 1
ATOM 1445 C CA . PHE A 1 184 ? -1.896 5.688 -6.904 1.00 92.69 184 PHE A CA 1
ATOM 1446 C C . PHE A 1 184 ? -3.053 6.073 -7.838 1.00 92.69 184 PHE A C 1
ATOM 1448 O O . PHE A 1 184 ? -3.730 5.198 -8.376 1.00 92.69 184 PHE A O 1
ATOM 1455 N N . ARG A 1 185 ? -3.204 7.379 -8.109 1.00 90.12 185 ARG A N 1
ATOM 1456 C CA . ARG A 1 185 ? -4.101 7.943 -9.130 1.00 90.12 185 ARG A CA 1
ATOM 1457 C C . ARG A 1 185 ? -5.580 7.631 -8.886 1.00 90.12 185 ARG A C 1
ATOM 1459 O O . ARG A 1 185 ? -6.323 7.417 -9.836 1.00 90.12 185 ARG A O 1
ATOM 1466 N N . LEU A 1 186 ? -6.009 7.595 -7.624 1.00 88.00 186 LEU A N 1
ATOM 1467 C CA . LEU A 1 186 ? -7.432 7.708 -7.311 1.00 88.00 186 LEU A CA 1
ATOM 1468 C C . LEU A 1 186 ? -7.843 9.178 -7.369 1.00 88.00 186 LEU A C 1
ATOM 1470 O O . LEU A 1 186 ? -7.110 10.065 -6.918 1.00 88.00 186 LEU A O 1
ATOM 1474 N N . SER A 1 187 ? -9.043 9.422 -7.881 1.00 88.00 187 SER A N 1
ATOM 1475 C CA . SER A 1 187 ? -9.585 10.767 -7.995 1.00 88.00 187 SER A CA 1
ATOM 1476 C C . SER A 1 187 ? -9.934 11.337 -6.621 1.00 88.00 187 SER A C 1
ATOM 1478 O O . SER A 1 187 ? -10.239 10.620 -5.660 1.00 88.00 187 SER A O 1
ATOM 1480 N N . ARG A 1 188 ? -9.962 12.670 -6.518 1.00 89.31 188 ARG A N 1
ATOM 1481 C CA . ARG A 1 188 ? -10.331 13.354 -5.266 1.00 89.31 188 ARG A CA 1
ATOM 1482 C C . ARG A 1 188 ? -11.701 12.905 -4.755 1.00 89.31 188 ARG A C 1
ATOM 1484 O O . ARG A 1 188 ? -11.898 12.795 -3.546 1.00 89.31 188 ARG A O 1
ATOM 1491 N N . HIS A 1 189 ? -12.637 12.652 -5.671 1.00 87.81 189 HIS A N 1
ATOM 1492 C CA . HIS A 1 189 ? -13.979 12.184 -5.341 1.00 87.81 189 HIS A CA 1
ATOM 1493 C C . HIS A 1 189 ? -13.942 10.803 -4.673 1.00 87.81 189 HIS A C 1
ATOM 1495 O O . HIS A 1 189 ? -14.508 10.638 -3.592 1.00 87.81 189 HIS A O 1
ATOM 1501 N N . GLN A 1 190 ? -13.204 9.851 -5.254 1.00 85.75 190 GLN A N 1
ATOM 1502 C CA . GLN A 1 190 ? -13.048 8.501 -4.704 1.00 85.75 190 GLN A CA 1
ATOM 1503 C C . GLN A 1 190 ? -12.401 8.526 -3.315 1.00 85.75 190 GLN A C 1
ATOM 1505 O O . GLN A 1 190 ? -12.911 7.909 -2.380 1.00 85.75 190 GLN A O 1
ATOM 1510 N N . ILE A 1 191 ? -11.314 9.288 -3.154 1.00 91.81 191 ILE A N 1
ATOM 1511 C CA . ILE A 1 191 ? -10.602 9.399 -1.872 1.00 91.81 191 ILE A CA 1
ATOM 1512 C C . ILE A 1 191 ? -11.514 10.015 -0.809 1.00 91.81 191 ILE A C 1
ATOM 1514 O O . ILE A 1 191 ? -11.602 9.504 0.307 1.00 91.81 191 ILE A O 1
ATOM 1518 N N . ARG A 1 192 ? -12.234 11.094 -1.152 1.00 91.88 192 ARG A N 1
ATOM 1519 C CA . ARG A 1 192 ? -13.185 11.742 -0.240 1.00 91.88 192 ARG A CA 1
ATOM 1520 C C . ARG A 1 192 ? -14.240 10.755 0.238 1.00 91.88 192 ARG A C 1
ATOM 1522 O O . ARG A 1 192 ? -14.501 10.687 1.437 1.00 91.88 192 ARG A O 1
ATOM 1529 N N . GLN A 1 193 ? -14.832 10.003 -0.681 1.00 87.38 193 GLN A N 1
ATOM 1530 C CA . GLN A 1 193 ? -15.867 9.044 -0.343 1.00 87.38 193 GLN A CA 1
ATOM 1531 C C . GLN A 1 193 ? -15.327 7.921 0.551 1.00 87.38 193 GLN A C 1
ATOM 1533 O O . GLN A 1 193 ? -15.924 7.637 1.587 1.00 87.38 193 GLN A O 1
ATOM 1538 N N . PHE A 1 194 ? -14.173 7.343 0.206 1.00 88.00 194 PHE A N 1
ATOM 1539 C CA . PHE A 1 194 ? -13.511 6.327 1.025 1.00 88.00 194 PHE A CA 1
ATOM 1540 C C . PHE A 1 194 ? -13.274 6.818 2.457 1.00 88.00 194 PHE A C 1
ATOM 1542 O O . PHE A 1 194 ? -13.658 6.155 3.420 1.00 88.00 194 PHE A O 1
ATOM 1549 N N . VAL A 1 195 ? -12.701 8.017 2.599 1.00 91.44 195 VAL A N 1
ATOM 1550 C CA . VAL A 1 195 ? -12.447 8.650 3.898 1.00 91.44 195 VAL A CA 1
ATOM 1551 C C . VAL A 1 195 ? -13.733 8.827 4.690 1.00 91.44 195 VAL A C 1
ATOM 1553 O O . VAL A 1 195 ? -13.764 8.484 5.869 1.00 91.44 195 VAL A O 1
ATOM 1556 N N . GLN A 1 196 ? -14.798 9.336 4.066 1.00 89.12 196 GLN A N 1
ATOM 1557 C CA . GLN A 1 196 ? -16.085 9.518 4.738 1.00 89.12 196 GLN A CA 1
ATOM 1558 C C . GLN A 1 196 ? -16.652 8.184 5.225 1.00 89.12 196 GLN A C 1
ATOM 1560 O O . GLN A 1 196 ? -17.074 8.093 6.376 1.00 89.12 196 GLN A O 1
ATOM 1565 N N . THR A 1 197 ? -16.622 7.143 4.393 1.00 83.12 197 THR A N 1
ATOM 1566 C CA . THR A 1 197 ? -17.137 5.820 4.756 1.00 83.12 197 THR A CA 1
ATOM 1567 C C . THR A 1 197 ? -16.351 5.198 5.909 1.00 83.12 197 THR A C 1
ATOM 1569 O O . THR A 1 197 ? -16.959 4.745 6.880 1.00 83.12 197 THR A O 1
ATOM 1572 N N . VAL A 1 198 ? -15.016 5.202 5.849 1.00 83.88 198 VAL A N 1
ATOM 1573 C CA . VAL A 1 198 ? -14.175 4.631 6.914 1.00 83.88 198 VAL A CA 1
ATOM 1574 C C . VAL A 1 198 ? -14.306 5.443 8.204 1.00 83.88 198 VAL A C 1
ATOM 1576 O O . VAL A 1 198 ? -14.516 4.859 9.265 1.00 83.88 198 VAL A O 1
ATOM 1579 N N . ALA A 1 199 ? -14.260 6.778 8.127 1.00 87.44 199 ALA A N 1
ATOM 1580 C CA . ALA A 1 199 ? -14.387 7.646 9.298 1.00 87.44 199 ALA A CA 1
ATOM 1581 C C . ALA A 1 199 ? -15.734 7.473 10.013 1.00 87.44 199 ALA A C 1
ATOM 1583 O O . ALA A 1 199 ? -15.763 7.421 11.238 1.00 87.44 199 ALA A O 1
ATOM 1584 N N . LEU A 1 200 ? -16.835 7.340 9.263 1.00 83.69 200 LEU A N 1
ATOM 1585 C CA . LEU A 1 200 ? -18.154 7.061 9.838 1.00 83.69 200 LEU A CA 1
ATOM 1586 C C . LEU A 1 200 ? -18.228 5.664 10.458 1.00 83.69 200 LEU A C 1
ATOM 1588 O O . LEU A 1 200 ? -18.810 5.503 11.524 1.00 83.69 200 LEU A O 1
ATOM 1592 N N . SER A 1 201 ? -17.630 4.661 9.813 1.00 78.50 201 SER A N 1
ATOM 1593 C CA . SER A 1 201 ? -17.697 3.272 10.284 1.00 78.50 201 SER A CA 1
ATOM 1594 C C . SER A 1 201 ? -16.911 3.028 11.575 1.00 78.50 201 SER A C 1
ATOM 1596 O O . SER A 1 201 ? -17.272 2.147 12.347 1.00 78.50 201 SER A O 1
ATOM 1598 N N . PHE A 1 202 ? -15.851 3.805 11.804 1.00 78.69 202 PHE A N 1
ATOM 1599 C CA . PHE A 1 202 ? -15.076 3.808 13.048 1.00 78.69 202 PHE A CA 1
ATOM 1600 C C . PHE A 1 202 ? -15.476 4.940 14.006 1.00 78.69 202 PHE A C 1
ATOM 1602 O O . PHE A 1 202 ? -14.778 5.168 14.988 1.00 78.69 202 PHE A O 1
ATOM 1609 N N . GLU A 1 203 ? -16.566 5.656 13.711 1.00 82.75 203 GLU A N 1
ATOM 1610 C CA . GLU A 1 203 ? -17.114 6.731 14.549 1.00 82.75 203 GLU A CA 1
ATOM 1611 C C . GLU A 1 203 ? -16.090 7.815 14.933 1.00 82.75 203 GLU A C 1
ATOM 1613 O O . GLU A 1 203 ? -16.126 8.357 16.037 1.00 82.75 203 GLU A O 1
ATOM 1618 N N . LEU A 1 204 ? -15.167 8.156 14.023 1.00 85.25 204 LEU A N 1
ATOM 1619 C CA . LEU A 1 204 ? -14.160 9.190 14.279 1.00 85.25 204 LEU A CA 1
ATOM 1620 C C . LEU A 1 204 ? -14.809 10.514 14.699 1.00 85.25 204 LEU A C 1
ATOM 1622 O O . LEU A 1 204 ? -15.905 10.859 14.246 1.00 85.25 204 LEU A O 1
ATOM 1626 N N . SER A 1 205 ? -14.102 11.279 15.539 1.00 88.38 205 SER A N 1
ATOM 1627 C CA . SER A 1 205 ? -14.619 12.564 16.011 1.00 88.38 205 SER A CA 1
ATOM 1628 C C . SER A 1 205 ? -14.821 13.543 14.855 1.00 88.38 205 SER A C 1
ATOM 1630 O O . SER A 1 205 ? -14.208 13.422 13.787 1.00 88.38 205 SER A O 1
ATOM 1632 N N . GLU A 1 206 ? -15.666 14.550 15.072 1.00 89.88 206 GLU A N 1
ATOM 1633 C CA . GLU A 1 206 ? -15.905 15.583 14.067 1.00 89.88 206 GLU A CA 1
ATOM 1634 C C . GLU A 1 206 ? -14.606 16.282 13.648 1.00 89.88 206 GLU A C 1
ATOM 1636 O O . GLU A 1 206 ? -14.347 16.389 12.450 1.00 89.88 206 GLU A O 1
ATOM 1641 N N . ASP A 1 207 ? -13.749 16.638 14.609 1.00 93.94 207 ASP A N 1
ATOM 1642 C CA . ASP A 1 207 ? -12.438 17.243 14.349 1.00 93.94 207 ASP A CA 1
ATOM 1643 C C . ASP A 1 207 ? -11.551 16.350 13.471 1.00 93.94 207 ASP A C 1
ATOM 1645 O O . ASP A 1 207 ? -10.973 16.814 12.486 1.00 93.94 207 ASP A O 1
ATOM 1649 N N . GLN A 1 208 ? -11.468 15.051 13.783 1.00 93.31 208 GLN A N 1
ATOM 1650 C CA . GLN A 1 208 ? -10.682 14.087 13.006 1.00 93.31 208 GLN A CA 1
ATOM 1651 C C . GLN A 1 208 ? -11.227 13.946 11.582 1.00 93.31 208 GLN A C 1
ATOM 1653 O O . GLN A 1 208 ? -10.467 13.948 10.612 1.00 93.31 208 GLN A O 1
ATOM 1658 N N . ARG A 1 209 ? -12.552 13.868 11.434 1.00 94.25 209 ARG A N 1
ATOM 1659 C CA . ARG A 1 209 ? -13.215 13.800 10.129 1.00 94.25 209 ARG A CA 1
ATOM 1660 C C . ARG A 1 209 ? -12.976 15.070 9.312 1.00 94.25 209 ARG A C 1
ATOM 1662 O O . ARG A 1 209 ? -12.668 14.972 8.125 1.00 94.25 209 ARG A O 1
ATOM 1669 N N . MET A 1 210 ? -13.084 16.247 9.927 1.00 95.56 210 MET A N 1
ATOM 1670 C CA . MET A 1 210 ? -12.837 17.531 9.266 1.00 95.56 210 MET A CA 1
ATOM 1671 C C . MET A 1 210 ? -11.377 17.671 8.836 1.00 95.56 210 MET A C 1
ATOM 1673 O O . MET A 1 210 ? -11.120 18.079 7.704 1.00 95.56 210 MET A O 1
ATOM 1677 N N . ALA A 1 211 ? -10.428 17.256 9.677 1.00 97.50 211 ALA A N 1
ATOM 1678 C CA . ALA A 1 211 ? -9.008 17.244 9.336 1.00 97.50 211 ALA A CA 1
ATOM 1679 C C . ALA A 1 211 ? -8.702 16.317 8.145 1.00 97.50 211 ALA A C 1
ATOM 1681 O O . ALA A 1 211 ? -7.978 16.710 7.230 1.00 97.50 211 ALA A O 1
ATOM 1682 N N . LEU A 1 212 ? -9.298 15.120 8.101 1.00 97.19 212 LEU A N 1
ATOM 1683 C CA . LEU A 1 212 ? -9.149 14.204 6.965 1.00 97.19 212 LEU A CA 1
ATOM 1684 C C . LEU A 1 212 ? -9.731 14.793 5.674 1.00 97.19 212 LEU A C 1
ATOM 1686 O O . LEU A 1 212 ? -9.096 14.731 4.624 1.00 97.19 212 LEU A O 1
ATOM 1690 N N . LEU A 1 213 ? -10.919 15.398 5.734 1.00 96.19 213 LEU A N 1
ATOM 1691 C CA . LEU A 1 213 ? -11.537 16.041 4.570 1.00 96.19 213 LEU A CA 1
ATOM 1692 C C . LEU A 1 213 ? -10.730 17.246 4.077 1.00 96.19 213 LEU A C 1
ATOM 1694 O O . LEU A 1 213 ? -10.607 17.439 2.866 1.00 96.19 213 LEU A O 1
ATOM 1698 N N . ALA A 1 214 ? -10.150 18.021 4.993 1.00 96.94 214 ALA A N 1
ATOM 1699 C CA . ALA A 1 214 ? -9.230 19.099 4.655 1.00 96.94 214 ALA A CA 1
ATOM 1700 C C . ALA A 1 214 ? -7.967 18.560 3.966 1.00 96.94 214 ALA A C 1
ATOM 1702 O O . ALA A 1 214 ? -7.560 19.109 2.944 1.00 96.94 214 ALA A O 1
ATOM 1703 N N . ALA A 1 215 ? -7.398 17.447 4.446 1.00 96.50 215 ALA A N 1
ATOM 1704 C CA . ALA A 1 215 ? -6.268 16.789 3.790 1.00 96.50 215 ALA A CA 1
ATOM 1705 C C . ALA A 1 215 ? -6.620 16.346 2.360 1.00 96.50 215 ALA A C 1
ATOM 1707 O O . ALA A 1 215 ? -5.864 16.621 1.432 1.00 96.50 215 ALA A O 1
ATOM 1708 N N . VAL A 1 216 ? -7.803 15.751 2.151 1.00 95.94 216 VAL A N 1
ATOM 1709 C CA . VAL A 1 216 ? -8.284 15.383 0.807 1.00 95.94 216 VAL A CA 1
ATOM 1710 C C . VAL A 1 216 ? -8.457 16.611 -0.088 1.00 95.94 216 VAL A C 1
AT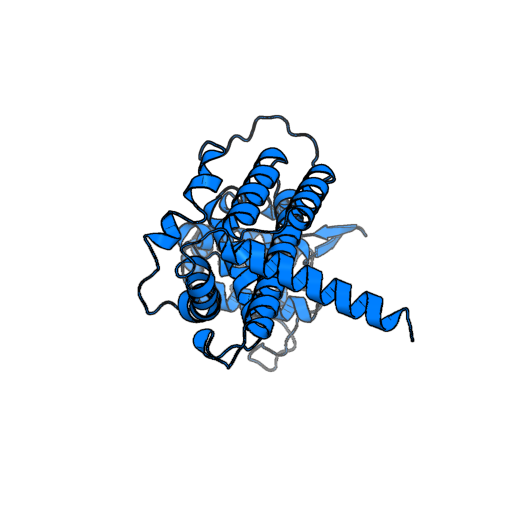OM 1712 O O . VAL A 1 216 ? -8.133 16.548 -1.271 1.00 95.94 216 VAL A O 1
ATOM 1715 N N . ALA A 1 217 ? -8.951 17.732 0.441 1.00 94.25 217 ALA A N 1
ATOM 1716 C CA . ALA A 1 217 ? -9.084 18.985 -0.307 1.00 94.25 217 ALA A CA 1
ATOM 1717 C C . ALA A 1 217 ? -7.723 19.622 -0.649 1.00 94.25 217 ALA A C 1
ATOM 1719 O O . ALA A 1 217 ? -7.586 20.240 -1.701 1.00 94.25 217 ALA A O 1
ATOM 1720 N N . ALA A 1 218 ? -6.708 19.418 0.190 1.00 94.56 218 ALA A N 1
ATOM 1721 C CA . ALA A 1 218 ? -5.358 19.939 -0.012 1.00 94.56 218 ALA A CA 1
ATOM 1722 C C . ALA A 1 218 ? -4.504 19.113 -0.992 1.00 94.56 218 ALA A C 1
ATOM 1724 O O . ALA A 1 218 ? -3.434 19.568 -1.387 1.00 94.56 218 ALA A O 1
ATOM 1725 N N . LEU A 1 219 ? -4.946 17.914 -1.397 1.00 92.56 219 LEU A N 1
ATOM 1726 C CA . LEU A 1 219 ? -4.190 17.083 -2.337 1.00 92.56 219 LEU A CA 1
ATOM 1727 C C . LEU A 1 219 ? -3.946 17.810 -3.668 1.00 92.56 219 LEU A C 1
ATOM 1729 O O . LEU A 1 219 ? -4.885 18.309 -4.293 1.00 92.56 219 LEU A O 1
ATOM 1733 N N . SER A 1 220 ? -2.704 17.789 -4.141 1.00 86.25 220 SER A N 1
ATOM 1734 C CA . SER A 1 220 ? -2.337 18.205 -5.497 1.00 86.25 220 SER A CA 1
ATOM 1735 C C . SER A 1 220 ? -2.539 17.032 -6.455 1.00 86.25 220 SER A C 1
ATOM 1737 O O . SER A 1 220 ? -1.614 16.269 -6.715 1.00 86.25 220 SER A O 1
ATOM 1739 N N . ILE A 1 221 ? -3.771 16.854 -6.932 1.00 80.12 221 ILE A N 1
ATOM 1740 C CA . ILE A 1 221 ? -4.105 15.864 -7.962 1.00 80.12 221 ILE A CA 1
ATOM 1741 C C . ILE A 1 221 ? -4.096 16.603 -9.296 1.00 80.12 221 ILE A C 1
ATOM 1743 O O . ILE A 1 221 ? -4.820 17.585 -9.458 1.00 80.12 221 ILE A O 1
ATOM 1747 N N . GLU A 1 222 ? -3.242 16.169 -10.220 1.00 66.12 222 GLU A N 1
ATOM 1748 C CA . GLU A 1 222 ? -3.249 16.651 -11.603 1.00 66.12 222 GLU A CA 1
ATOM 1749 C C . GLU A 1 222 ? -4.649 16.383 -12.179 1.00 66.12 222 GLU A C 1
ATOM 1751 O O . GLU A 1 222 ? -5.065 15.228 -12.242 1.00 66.12 222 GLU A O 1
ATOM 1756 N N . ASN A 1 223 ? -5.400 17.450 -12.485 1.00 47.34 223 ASN A N 1
ATOM 1757 C CA . ASN A 1 223 ? -6.796 17.374 -12.929 1.00 47.34 223 ASN A CA 1
ATOM 1758 C C . ASN A 1 223 ? -6.937 16.384 -14.099 1.00 47.34 223 ASN A C 1
ATOM 1760 O O . ASN A 1 223 ? -6.250 16.514 -15.111 1.00 47.34 223 ASN A O 1
ATOM 1764 N N . GLU A 1 224 ? -7.811 15.395 -13.922 1.00 53.50 224 GLU A N 1
ATOM 1765 C CA . GLU A 1 224 ? -8.063 14.303 -14.860 1.00 53.50 224 GLU A CA 1
ATOM 1766 C C . GLU A 1 224 ? -8.731 14.813 -16.147 1.00 53.50 224 GLU A C 1
ATOM 1768 O O . GLU A 1 224 ? -9.708 15.558 -16.109 1.00 53.50 224 GLU A O 1
ATOM 1773 N N . GLU A 1 225 ? -8.263 14.331 -17.301 1.00 43.22 225 GLU A N 1
ATOM 1774 C CA . GLU A 1 225 ? -9.201 13.958 -18.357 1.00 43.22 225 GLU A CA 1
ATOM 1775 C C . GLU A 1 225 ? -10.106 12.866 -17.757 1.00 43.22 225 GLU A C 1
ATOM 1777 O O . GLU A 1 225 ? -9.612 11.788 -17.421 1.00 43.22 225 GLU A O 1
ATOM 1782 N N . ASP A 1 226 ? -11.401 13.160 -17.600 1.00 41.62 226 ASP A N 1
ATOM 1783 C CA . ASP A 1 226 ? -12.509 12.367 -17.013 1.00 41.62 226 ASP A CA 1
ATOM 1784 C C . ASP A 1 226 ? -12.714 10.925 -17.574 1.00 41.62 226 ASP A C 1
ATOM 1786 O O . ASP A 1 226 ? -13.786 10.332 -17.472 1.00 41.62 226 ASP A O 1
ATOM 1790 N N . GLY A 1 227 ? -11.720 10.319 -18.223 1.00 43.94 227 GLY A N 1
ATOM 1791 C CA . GLY A 1 227 ? -11.910 9.197 -19.143 1.00 43.94 227 GLY A CA 1
ATOM 1792 C C . GLY A 1 227 ? -11.496 7.808 -18.662 1.00 43.94 227 GLY A C 1
ATOM 1793 O O . GLY A 1 227 ? -11.822 6.834 -19.338 1.00 43.94 227 GLY A O 1
ATOM 1794 N N . ARG A 1 228 ? -10.796 7.641 -17.533 1.00 49.00 228 ARG A N 1
ATOM 1795 C CA . ARG A 1 228 ? -10.491 6.287 -17.018 1.00 49.00 228 ARG A CA 1
ATOM 1796 C C . ARG A 1 228 ? -11.493 5.885 -15.957 1.00 49.00 228 ARG A C 1
ATOM 1798 O O . ARG A 1 228 ? -11.152 5.574 -14.820 1.00 49.00 228 ARG A O 1
ATOM 1805 N N . ALA A 1 229 ? -12.749 5.878 -16.396 1.00 41.78 229 ALA A N 1
ATOM 1806 C CA . ALA A 1 229 ? -13.817 5.165 -15.735 1.00 41.78 229 ALA A CA 1
ATOM 1807 C C . ALA A 1 229 ? -13.316 3.767 -15.361 1.00 41.78 229 ALA A C 1
ATOM 1809 O O . ALA A 1 229 ? -12.789 3.015 -16.184 1.00 41.78 229 ALA A O 1
ATOM 1810 N N . ILE A 1 230 ? -13.462 3.484 -14.075 1.00 49.31 230 ILE A N 1
ATOM 1811 C CA . ILE A 1 230 ? -13.272 2.200 -13.425 1.00 49.31 230 ILE A CA 1
ATOM 1812 C C . ILE A 1 230 ? -13.713 1.086 -14.388 1.00 49.31 230 ILE A C 1
ATOM 1814 O O . ILE A 1 230 ? -14.885 1.025 -14.774 1.00 49.31 230 ILE A O 1
ATOM 1818 N N . LEU A 1 231 ? -12.805 0.167 -14.734 1.00 43.28 231 LEU A N 1
ATOM 1819 C CA . LEU A 1 231 ? -13.207 -1.183 -15.137 1.00 43.28 231 LEU A CA 1
ATOM 1820 C C . LEU A 1 231 ? -13.857 -1.823 -13.903 1.00 43.28 231 LEU A C 1
ATOM 1822 O O . LEU A 1 231 ? -13.194 -2.503 -13.127 1.00 43.28 231 LEU A O 1
ATOM 1826 N N . GLY A 1 232 ? -15.123 -1.480 -13.661 1.00 41.94 232 GLY A N 1
ATOM 1827 C CA . GLY A 1 232 ? -15.838 -1.825 -12.435 1.00 41.94 232 GLY A CA 1
ATOM 1828 C C . GLY A 1 232 ? -16.670 -0.716 -11.790 1.00 41.94 232 GLY A C 1
ATOM 1829 O O . GLY A 1 232 ? -16.913 -0.839 -10.608 1.00 41.94 232 GLY A O 1
ATOM 1830 N N . GLY A 1 233 ? -17.083 0.331 -12.512 1.00 38.56 233 GLY A N 1
ATOM 1831 C CA . GLY A 1 233 ? -18.307 1.099 -12.232 1.00 38.56 233 GLY A CA 1
ATOM 1832 C C . GLY A 1 233 ? -18.632 1.483 -10.775 1.00 38.56 233 GLY A C 1
ATOM 1833 O O . GLY A 1 233 ? -19.084 0.674 -9.974 1.00 38.56 233 GLY A O 1
ATOM 1834 N N . ASP A 1 234 ? -18.605 2.792 -10.543 1.00 42.72 234 ASP A N 1
ATOM 1835 C CA . ASP A 1 234 ? -19.376 3.500 -9.521 1.00 42.72 234 ASP A CA 1
ATOM 1836 C C . ASP A 1 234 ? -18.774 3.629 -8.107 1.00 42.72 234 ASP A C 1
ATOM 1838 O O . ASP A 1 234 ? -18.224 2.709 -7.497 1.00 42.72 234 ASP A O 1
ATOM 1842 N N . ALA A 1 235 ? -18.973 4.827 -7.558 1.00 41.88 235 ALA A N 1
ATOM 1843 C CA . ALA A 1 235 ? -18.752 5.221 -6.170 1.00 41.88 235 ALA A CA 1
ATOM 1844 C C . ALA A 1 235 ? -19.318 4.191 -5.167 1.00 41.88 235 ALA A C 1
ATOM 1846 O O . ALA A 1 235 ? -18.793 4.013 -4.065 1.00 41.88 235 ALA A O 1
ATOM 1847 N N . ALA A 1 236 ? -20.363 3.454 -5.551 1.00 44.53 236 ALA A N 1
ATOM 1848 C CA . ALA A 1 236 ? -20.983 2.398 -4.756 1.00 44.53 236 ALA A CA 1
ATOM 1849 C C . ALA A 1 236 ? -19.992 1.339 -4.224 1.00 44.53 236 ALA A C 1
ATOM 1851 O O . ALA A 1 236 ? -20.209 0.815 -3.129 1.00 44.53 236 ALA A O 1
ATOM 1852 N N . LEU A 1 237 ? -18.875 1.074 -4.912 1.00 51.97 237 LEU A N 1
ATOM 1853 C CA . LEU A 1 237 ? -17.907 0.049 -4.507 1.00 51.97 237 LEU A CA 1
ATOM 1854 C C . LEU A 1 237 ? -17.312 0.262 -3.105 1.00 51.97 237 LEU A C 1
ATOM 1856 O O . LEU A 1 237 ? -17.134 -0.699 -2.359 1.00 51.97 237 LEU A O 1
ATOM 1860 N N . PHE A 1 238 ? -17.035 1.505 -2.701 1.00 52.62 238 PHE A N 1
ATOM 1861 C CA . PHE A 1 238 ? -16.511 1.776 -1.355 1.00 52.62 238 PHE A CA 1
ATOM 1862 C C . PHE A 1 238 ? -17.594 1.694 -0.270 1.00 52.62 238 PHE A C 1
ATOM 1864 O O . PHE A 1 238 ? -17.273 1.524 0.903 1.00 52.62 238 PHE A O 1
ATOM 1871 N N . THR A 1 239 ? -18.876 1.769 -0.639 1.00 47.31 239 THR A N 1
ATOM 1872 C CA . THR A 1 239 ? -19.993 1.675 0.318 1.00 47.31 239 THR A CA 1
ATOM 1873 C C . THR A 1 239 ? -20.368 0.233 0.662 1.00 47.31 239 THR A C 1
ATOM 1875 O O . THR A 1 239 ? -20.727 -0.045 1.806 1.00 47.31 239 THR A O 1
ATOM 1878 N N . THR A 1 240 ? -20.239 -0.702 -0.284 1.00 46.69 240 THR A N 1
ATOM 1879 C CA . THR A 1 240 ? -20.551 -2.129 -0.087 1.00 46.69 240 THR A CA 1
ATOM 1880 C C . THR A 1 240 ? -19.362 -2.954 0.407 1.00 46.69 240 THR A C 1
ATOM 1882 O O . THR A 1 240 ? -19.567 -3.920 1.140 1.00 46.69 240 THR A O 1
ATOM 1885 N N . ALA A 1 241 ? -18.127 -2.572 0.063 1.00 48.75 241 ALA A N 1
ATOM 1886 C CA . ALA A 1 241 ? -16.941 -3.399 0.302 1.00 48.75 241 ALA A CA 1
ATOM 1887 C C . ALA A 1 241 ? -16.389 -3.375 1.738 1.00 48.75 241 ALA A C 1
ATOM 1889 O O . ALA A 1 241 ? -15.754 -4.340 2.152 1.00 48.75 241 ALA A O 1
ATOM 1890 N N . ILE A 1 242 ? -16.575 -2.289 2.497 1.00 52.12 242 ILE A N 1
ATOM 1891 C CA . ILE A 1 242 ? -15.709 -2.043 3.668 1.00 52.12 242 ILE A CA 1
ATOM 1892 C C . ILE A 1 242 ? -16.227 -2.719 4.953 1.00 52.12 242 ILE A C 1
ATOM 1894 O O . ILE A 1 242 ? -15.430 -3.161 5.774 1.00 52.12 242 ILE A O 1
ATOM 1898 N N . PHE A 1 243 ? -17.545 -2.856 5.138 1.00 49.97 243 PHE A N 1
ATOM 1899 C CA . PHE A 1 243 ? -18.116 -3.388 6.391 1.00 49.97 243 PHE A CA 1
ATOM 1900 C C . PHE A 1 243 ? -19.277 -4.387 6.250 1.00 49.97 243 PHE A C 1
ATOM 1902 O O . PHE A 1 243 ? -19.326 -5.324 7.054 1.00 49.97 243 PHE A O 1
ATOM 1909 N N . PRO A 1 244 ? -20.205 -4.258 5.278 1.00 40.72 244 PRO A N 1
ATOM 1910 C CA . PRO A 1 244 ? -21.308 -5.209 5.137 1.00 40.72 244 PRO A CA 1
ATOM 1911 C C . PRO A 1 244 ? -20.838 -6.645 4.875 1.00 40.72 244 PRO A C 1
ATOM 1913 O O . PRO A 1 244 ? -21.385 -7.571 5.471 1.00 40.72 244 PRO A O 1
ATOM 1916 N N . GLU A 1 245 ? -19.801 -6.825 4.052 1.00 39.38 245 GLU A N 1
ATOM 1917 C CA . GLU A 1 245 ? -19.223 -8.142 3.759 1.00 39.38 245 GLU A CA 1
ATOM 1918 C C . GLU A 1 245 ? -18.380 -8.678 4.925 1.00 39.38 245 GLU A C 1
ATOM 1920 O O . GLU A 1 245 ? -18.538 -9.832 5.293 1.00 39.38 245 GLU A O 1
ATOM 1925 N N . TRP A 1 246 ? -17.608 -7.860 5.652 1.00 39.41 246 TRP A N 1
ATOM 1926 C CA . TRP A 1 246 ? -16.861 -8.353 6.827 1.00 39.41 246 TRP A CA 1
ATOM 1927 C C . TRP A 1 246 ? -17.770 -8.849 7.969 1.00 39.41 246 TRP A C 1
ATOM 1929 O O . TRP A 1 246 ? -17.431 -9.795 8.683 1.00 39.41 246 TRP A O 1
ATOM 1939 N N . ARG A 1 247 ? -18.968 -8.262 8.124 1.00 37.28 247 ARG A N 1
ATOM 1940 C CA . ARG A 1 247 ? -19.991 -8.783 9.051 1.00 37.28 247 ARG A CA 1
ATOM 1941 C C . ARG A 1 247 ? -20.575 -10.130 8.604 1.00 37.28 247 ARG A C 1
ATOM 1943 O O . ARG A 1 247 ? -21.035 -10.876 9.466 1.00 37.28 247 ARG A O 1
ATOM 1950 N N . LYS A 1 248 ? -20.570 -10.435 7.302 1.00 35.75 248 LYS A N 1
ATOM 1951 C CA . LYS A 1 248 ? -21.214 -11.618 6.700 1.00 35.75 248 LYS A CA 1
ATOM 1952 C C . LYS A 1 248 ? -20.241 -12.756 6.369 1.00 35.75 248 LYS A C 1
ATOM 1954 O O . LYS A 1 248 ? -20.616 -13.916 6.493 1.00 35.75 248 LYS A O 1
ATOM 1959 N N . THR A 1 249 ? -19.001 -12.445 5.999 1.00 37.28 249 THR A N 1
ATOM 1960 C CA . THR A 1 249 ? -17.982 -13.379 5.499 1.00 37.28 249 THR A CA 1
ATOM 1961 C C . THR A 1 249 ? -16.669 -13.219 6.265 1.00 37.28 249 THR A C 1
ATOM 1963 O O . THR A 1 249 ? -15.604 -12.994 5.686 1.00 37.28 249 THR A O 1
ATOM 1966 N N . ALA A 1 250 ? -16.717 -13.330 7.595 1.00 33.09 250 ALA A N 1
ATOM 1967 C CA . ALA A 1 250 ? -15.492 -13.595 8.343 1.00 33.09 250 ALA A CA 1
ATOM 1968 C C . ALA A 1 250 ? -14.859 -14.886 7.775 1.00 33.09 250 ALA A C 1
ATOM 1970 O O . ALA A 1 250 ? -15.574 -15.885 7.645 1.00 33.09 250 ALA A O 1
ATOM 1971 N N . PRO A 1 251 ? -13.564 -14.890 7.406 1.00 32.38 251 PRO A N 1
ATOM 1972 C CA . PRO A 1 251 ? -12.932 -16.085 6.866 1.00 32.38 251 PRO A CA 1
ATOM 1973 C C . PRO A 1 251 ? -13.000 -17.229 7.894 1.00 32.38 251 PRO A C 1
ATOM 1975 O O . PRO A 1 251 ? -13.095 -16.963 9.100 1.00 32.38 251 PRO A O 1
ATOM 1978 N N . PRO A 1 252 ? -12.962 -18.500 7.445 1.00 33.31 252 PRO A N 1
ATOM 1979 C CA . PRO A 1 252 ? -12.924 -19.653 8.340 1.00 33.31 252 PRO A CA 1
ATOM 1980 C C . PRO A 1 252 ? -11.813 -19.482 9.382 1.00 33.31 252 PRO A C 1
ATOM 1982 O O . PRO A 1 252 ? -10.772 -18.895 9.072 1.00 33.31 252 PRO A O 1
ATOM 1985 N N . LYS A 1 253 ? -12.056 -20.010 10.591 1.00 40.38 253 LYS A N 1
ATOM 1986 C CA . LYS A 1 253 ? -11.350 -19.768 11.870 1.00 40.38 253 LYS A CA 1
ATOM 1987 C C . LYS A 1 253 ? -9.808 -19.879 11.875 1.00 40.38 253 LYS A C 1
ATOM 1989 O O . LYS A 1 253 ? -9.192 -19.569 12.890 1.00 40.38 253 LYS A O 1
ATOM 1994 N N . ASP A 1 254 ? -9.188 -20.265 10.763 1.00 34.44 254 ASP A N 1
ATOM 1995 C CA . ASP A 1 254 ? -7.808 -20.750 10.684 1.00 34.44 254 ASP A CA 1
ATOM 1996 C C . ASP A 1 254 ? -6.877 -19.902 9.797 1.00 34.44 254 ASP A C 1
ATOM 1998 O O . ASP A 1 254 ? -5.740 -20.289 9.526 1.00 34.44 254 ASP A O 1
ATOM 2002 N N . THR A 1 255 ? -7.303 -18.725 9.326 1.00 38.31 255 THR A N 1
ATOM 2003 C CA . THR A 1 255 ? -6.405 -17.860 8.538 1.00 38.31 255 THR A CA 1
ATOM 2004 C C . THR A 1 255 ? -5.497 -17.018 9.440 1.00 38.31 255 THR A C 1
ATOM 2006 O O . THR A 1 255 ? -5.948 -16.345 10.365 1.00 38.31 255 THR A O 1
ATOM 2009 N N . ALA A 1 256 ? -4.197 -16.960 9.126 1.00 36.06 256 ALA A N 1
ATOM 2010 C CA . ALA A 1 256 ? -3.213 -16.106 9.814 1.00 36.06 256 ALA A CA 1
ATOM 2011 C C . ALA A 1 256 ? -3.601 -14.608 9.833 1.00 36.06 256 ALA A C 1
ATOM 2013 O O . ALA A 1 256 ? -3.115 -13.833 10.659 1.00 36.06 256 ALA A O 1
ATOM 2014 N N . MET A 1 257 ? -4.501 -14.195 8.933 1.00 34.09 257 MET A N 1
ATOM 2015 C CA . MET A 1 257 ? -5.123 -12.876 8.927 1.00 34.09 257 MET A CA 1
ATOM 2016 C C . MET A 1 257 ? -6.071 -12.688 10.121 1.00 34.09 257 MET A C 1
ATOM 2018 O O . MET A 1 257 ? -6.035 -11.631 10.726 1.00 34.09 257 MET A O 1
ATOM 2022 N N . GLN A 1 258 ? -6.824 -13.701 10.560 1.00 42.84 258 GLN A N 1
ATOM 2023 C CA . GLN A 1 258 ? -7.664 -13.636 11.763 1.00 42.84 258 GLN A CA 1
ATOM 2024 C C . GLN A 1 258 ? -6.846 -13.692 13.066 1.00 42.84 258 GLN A C 1
ATOM 2026 O O . GLN A 1 258 ? -7.249 -13.106 14.063 1.00 42.84 258 GLN A O 1
ATOM 2031 N N . ALA A 1 259 ? -5.656 -14.294 13.074 1.00 39.28 259 ALA A N 1
ATOM 2032 C CA . ALA A 1 259 ? -4.762 -14.188 14.230 1.00 39.28 259 ALA A CA 1
ATOM 2033 C C . ALA A 1 259 ? -4.234 -12.749 14.417 1.00 39.28 259 ALA A C 1
ATOM 2035 O O . ALA A 1 259 ? -4.213 -12.239 15.532 1.00 39.28 259 ALA A O 1
ATOM 2036 N N . LEU A 1 260 ? -3.864 -12.068 13.323 1.00 38.38 260 LEU A N 1
ATOM 2037 C CA . LEU A 1 260 ? -3.304 -10.708 13.368 1.00 38.38 260 LEU A CA 1
ATOM 2038 C C . LEU A 1 260 ? -4.389 -9.618 13.458 1.00 38.38 260 LEU A C 1
ATOM 2040 O O . LEU A 1 260 ? -4.307 -8.691 14.256 1.00 38.38 260 LEU A O 1
ATOM 2044 N N . VAL A 1 261 ? -5.420 -9.747 12.625 1.00 39.91 261 VAL A N 1
ATOM 2045 C CA . VAL A 1 261 ? -6.531 -8.802 12.472 1.00 39.91 261 VAL A CA 1
ATOM 2046 C C . VAL A 1 261 ? -7.675 -9.170 13.407 1.00 39.91 261 VAL A C 1
ATOM 2048 O O . VAL A 1 261 ? -8.299 -8.287 13.970 1.00 39.91 261 VAL A O 1
ATOM 2051 N N . GLY A 1 262 ? -7.946 -10.452 13.645 1.00 38.47 262 GLY A N 1
ATOM 2052 C CA . GLY A 1 262 ? -9.012 -10.877 14.552 1.00 38.47 262 GLY A CA 1
ATOM 2053 C C . GLY A 1 262 ? -8.685 -10.634 16.023 1.00 38.47 262 GLY A C 1
ATOM 2054 O O . GLY A 1 262 ? -9.612 -10.340 16.760 1.00 38.47 262 GLY A O 1
ATOM 2055 N N . HIS A 1 263 ? -7.427 -10.619 16.481 1.00 41.00 263 HIS A N 1
ATOM 2056 C CA . HIS A 1 263 ? -7.135 -10.230 17.874 1.00 41.00 263 HIS A CA 1
ATOM 2057 C C . HIS A 1 263 ? -7.353 -8.722 18.118 1.00 41.00 263 HIS A C 1
ATOM 2059 O O . HIS A 1 263 ? -7.864 -8.339 19.168 1.00 41.00 263 HIS A O 1
ATOM 2065 N N . GLY A 1 264 ? -7.036 -7.867 17.136 1.00 37.97 264 GLY A N 1
ATOM 2066 C CA . GLY A 1 264 ? -7.282 -6.418 17.195 1.00 37.97 264 GLY A CA 1
ATOM 2067 C C . GLY A 1 264 ? -8.732 -6.028 16.881 1.00 37.97 264 GLY A C 1
ATOM 2068 O O . GLY A 1 264 ? -9.357 -5.285 17.633 1.00 37.97 264 GLY A O 1
ATOM 2069 N N . LEU A 1 265 ? -9.312 -6.579 15.811 1.00 39.44 265 LEU A N 1
ATOM 2070 C CA . LEU A 1 265 ? -10.669 -6.273 15.358 1.00 39.44 265 LEU A CA 1
ATOM 2071 C C . LEU A 1 265 ? -11.766 -7.041 16.107 1.00 39.44 265 LEU A C 1
ATOM 2073 O O . LEU A 1 265 ? -12.865 -6.517 16.179 1.00 39.44 265 LEU A O 1
ATOM 2077 N N . SER A 1 266 ? -11.539 -8.224 16.707 1.00 39.84 266 SER A N 1
ATOM 2078 C CA . SER A 1 266 ? -12.554 -8.828 17.608 1.00 39.84 266 SER A CA 1
ATOM 2079 C C . SER A 1 266 ? -12.722 -8.021 18.896 1.00 39.84 266 SER A C 1
ATOM 2081 O O . SER A 1 266 ? -13.816 -7.969 19.455 1.00 39.84 266 SER A O 1
ATOM 2083 N N . ARG A 1 267 ? -11.660 -7.330 19.329 1.00 44.72 267 ARG A N 1
ATOM 2084 C CA . ARG A 1 267 ? -11.705 -6.371 20.438 1.00 44.72 267 ARG A CA 1
ATOM 2085 C C . ARG A 1 267 ? -12.478 -5.116 20.057 1.00 44.72 267 ARG A C 1
ATOM 2087 O O . ARG A 1 267 ? -13.295 -4.669 20.848 1.00 44.72 267 ARG A O 1
ATOM 2094 N N . ILE A 1 268 ? -12.304 -4.627 18.830 1.00 41.22 268 ILE A N 1
ATOM 2095 C CA . ILE A 1 268 ? -13.105 -3.532 18.261 1.00 41.22 268 ILE A CA 1
ATOM 2096 C C . ILE A 1 268 ? -14.567 -3.962 18.050 1.00 41.22 268 ILE A C 1
ATOM 2098 O O . ILE A 1 268 ? -15.483 -3.240 18.421 1.00 41.22 268 ILE A O 1
ATOM 2102 N N . LYS A 1 269 ? -14.807 -5.180 17.559 1.00 39.91 269 LYS A N 1
ATOM 2103 C CA . LYS A 1 269 ? -16.142 -5.774 17.424 1.00 39.91 269 LYS A CA 1
ATOM 2104 C C . LYS A 1 269 ? -16.851 -5.855 18.778 1.00 39.91 269 LYS A C 1
ATOM 2106 O O . LYS A 1 269 ? -18.027 -5.553 18.858 1.00 39.91 269 LYS A O 1
ATOM 2111 N N . GLY A 1 270 ? -16.141 -6.167 19.864 1.00 39.09 270 GLY A N 1
ATOM 2112 C CA . GLY A 1 270 ? -16.686 -6.103 21.226 1.00 39.09 270 GLY A CA 1
ATOM 2113 C C . GLY A 1 270 ? -16.978 -4.688 21.747 1.00 39.09 270 GLY A C 1
ATOM 2114 O O . GLY A 1 270 ? -17.821 -4.558 22.628 1.00 39.09 270 GLY A O 1
ATOM 2115 N N . ILE A 1 271 ? -16.310 -3.659 21.213 1.00 41.62 271 ILE A N 1
ATOM 2116 C CA . ILE A 1 271 ? -16.544 -2.240 21.530 1.00 41.62 271 ILE A CA 1
ATOM 2117 C C . ILE A 1 271 ? -17.787 -1.720 20.788 1.00 41.62 271 ILE A C 1
ATOM 2119 O O . ILE A 1 271 ? -18.599 -1.034 21.392 1.00 41.62 271 ILE A O 1
ATOM 2123 N N . PHE A 1 272 ? -17.983 -2.102 19.519 1.00 39.69 272 PHE A N 1
ATOM 2124 C CA . PHE A 1 272 ? -19.078 -1.587 18.681 1.00 39.69 272 PHE A CA 1
ATOM 2125 C C . PHE A 1 272 ? -20.330 -2.491 18.594 1.00 39.69 272 PHE A C 1
ATOM 2127 O O . PHE A 1 272 ? -21.417 -1.972 18.374 1.00 39.69 272 PHE A O 1
ATOM 2134 N N . ASP A 1 273 ? -20.233 -3.819 18.782 1.00 40.69 273 ASP A N 1
ATOM 2135 C CA . ASP A 1 273 ? -21.403 -4.728 18.718 1.00 40.69 273 ASP A CA 1
ATOM 2136 C C . ASP A 1 273 ? -22.124 -4.895 20.072 1.00 40.69 273 ASP A C 1
ATOM 2138 O O . ASP A 1 273 ? -23.226 -5.444 20.109 1.00 40.69 273 ASP A O 1
ATOM 2142 N N . ARG A 1 274 ? -21.518 -4.486 21.201 1.00 43.53 274 ARG A N 1
ATOM 2143 C CA . ARG A 1 274 ? -22.122 -4.655 22.542 1.00 43.53 274 ARG A CA 1
ATOM 2144 C C . ARG A 1 274 ? -22.700 -3.384 23.151 1.00 43.53 274 ARG A C 1
ATOM 2146 O O . ARG A 1 274 ? -23.596 -3.509 23.982 1.00 43.53 274 ARG A O 1
ATOM 2153 N N . ASP A 1 275 ? -22.278 -2.210 22.695 1.00 38.25 275 ASP A N 1
ATOM 2154 C CA . ASP A 1 275 ? -22.967 -0.959 23.001 1.00 38.25 275 ASP A CA 1
ATOM 2155 C C . ASP A 1 275 ? -24.009 -0.702 21.907 1.00 38.25 275 ASP A C 1
ATOM 2157 O O . ASP A 1 275 ? -23.825 0.085 20.984 1.00 38.25 275 ASP A O 1
ATOM 2161 N N . MET A 1 276 ? -25.150 -1.384 22.033 1.00 35.44 276 MET A N 1
ATOM 2162 C CA . MET A 1 276 ? -26.369 -1.108 21.258 1.00 35.44 276 MET A CA 1
ATOM 2163 C C . MET A 1 276 ? -26.973 0.284 21.535 1.00 35.44 276 MET A C 1
ATOM 2165 O O . MET A 1 276 ? -28.032 0.599 21.001 1.00 35.44 276 MET A O 1
ATOM 2169 N N . ASP A 1 277 ? -26.277 1.139 22.286 1.00 41.03 277 ASP A N 1
ATOM 2170 C CA . ASP A 1 277 ? -26.574 2.557 22.408 1.00 41.03 277 ASP A CA 1
ATOM 2171 C C . ASP A 1 277 ? -25.450 3.366 21.757 1.00 41.03 277 ASP A C 1
ATOM 2173 O O . ASP A 1 277 ? -24.397 3.602 22.345 1.00 41.03 277 ASP A O 1
ATOM 2177 N N . LYS A 1 278 ? -25.704 3.865 20.541 1.00 42.97 278 LYS A N 1
ATOM 2178 C CA . LYS A 1 278 ? -24.835 4.810 19.804 1.00 42.97 278 LYS A CA 1
ATOM 2179 C C . LYS A 1 278 ? -24.450 6.057 20.621 1.00 42.97 278 LYS A C 1
ATOM 2181 O O . LYS A 1 278 ? -23.506 6.761 20.279 1.00 42.97 278 LYS A O 1
ATOM 2186 N N . ALA A 1 279 ? -25.183 6.334 21.699 1.00 40.56 279 ALA A N 1
ATOM 2187 C CA . ALA A 1 279 ? -24.869 7.378 22.662 1.00 40.56 279 ALA A CA 1
ATOM 2188 C C . ALA A 1 279 ? -23.587 7.073 23.465 1.00 40.56 279 ALA A C 1
ATOM 2190 O O . ALA A 1 279 ? -22.853 7.995 23.798 1.00 40.56 279 ALA A O 1
ATOM 2191 N N . SER A 1 280 ? -23.267 5.807 23.737 1.00 45.53 280 SER A N 1
ATOM 2192 C CA . SER A 1 280 ? -22.218 5.406 24.683 1.00 45.53 280 SER A CA 1
ATOM 2193 C C . SER A 1 280 ? -20.799 5.692 24.185 1.00 45.53 280 SER A C 1
ATOM 2195 O O . SER A 1 280 ? -19.997 6.233 24.943 1.00 45.53 280 SER A O 1
ATOM 2197 N N . SER A 1 281 ? -20.485 5.433 22.911 1.00 40.91 281 SER A N 1
ATOM 2198 C CA . SER A 1 281 ? -19.158 5.722 22.330 1.00 40.91 281 SER A CA 1
ATOM 2199 C C . SER A 1 281 ? -18.870 7.224 22.245 1.00 40.91 281 SER A C 1
ATOM 2201 O O . SER A 1 281 ? -17.795 7.679 22.641 1.00 40.91 281 SER A O 1
ATOM 2203 N N . GLN A 1 282 ? -19.848 8.022 21.800 1.00 48.56 282 GLN A N 1
ATOM 2204 C CA . GLN A 1 282 ? -19.716 9.483 21.749 1.00 48.56 282 GLN A CA 1
ATOM 2205 C C . GLN A 1 282 ? -19.649 10.102 23.149 1.00 48.56 282 GLN A C 1
ATOM 2207 O O . GLN A 1 282 ? -18.860 11.016 23.377 1.00 48.56 282 GLN A O 1
ATOM 2212 N N . VAL A 1 283 ? -20.403 9.564 24.112 1.00 49.22 283 VAL A N 1
ATOM 2213 C CA . VAL A 1 283 ? -20.335 9.971 25.522 1.00 49.22 283 VAL A CA 1
ATOM 2214 C C . VAL A 1 283 ? -18.992 9.584 26.148 1.00 49.22 283 VAL A C 1
ATOM 2216 O O . VAL A 1 283 ? -18.427 10.373 26.897 1.00 49.22 283 VAL A O 1
ATOM 2219 N N . LEU A 1 284 ? -18.420 8.422 25.820 1.00 46.00 284 LEU A N 1
ATOM 2220 C CA . LEU A 1 284 ? -17.084 8.025 26.281 1.00 46.00 284 LEU A CA 1
ATOM 2221 C C . LEU A 1 284 ? -15.985 8.936 25.716 1.00 46.00 284 LEU A C 1
ATOM 2223 O O . LEU A 1 284 ? -15.075 9.309 26.457 1.00 46.00 284 LEU A O 1
ATOM 2227 N N . LEU A 1 285 ? -16.088 9.345 24.447 1.00 48.38 285 LEU A N 1
ATOM 2228 C CA . LEU A 1 285 ? -15.184 10.328 23.838 1.00 48.38 285 LEU A CA 1
ATOM 2229 C C . LEU A 1 285 ? -15.341 11.714 24.468 1.00 48.38 285 LEU A C 1
ATOM 2231 O O . LEU A 1 285 ? -14.338 12.332 24.823 1.00 48.38 285 LEU A O 1
ATOM 2235 N N . ALA A 1 286 ? -16.576 12.172 24.677 1.00 53.09 286 ALA A N 1
ATOM 2236 C CA . ALA A 1 286 ? -16.858 13.435 25.353 1.00 53.09 286 ALA A CA 1
ATOM 2237 C C . ALA A 1 286 ? -16.320 13.427 26.795 1.00 53.09 286 ALA A C 1
ATOM 2239 O O . ALA A 1 286 ? -15.670 14.379 27.229 1.00 53.09 286 ALA A O 1
ATOM 2240 N N . ASN A 1 287 ? -16.487 12.321 27.524 1.00 47.81 287 ASN A N 1
ATOM 2241 C CA . ASN A 1 287 ? -15.960 12.151 28.878 1.00 47.81 287 ASN A CA 1
ATOM 2242 C C . ASN A 1 287 ? -14.424 12.112 28.896 1.00 47.81 287 ASN A C 1
ATOM 2244 O O . ASN A 1 287 ? -13.811 12.748 29.751 1.00 47.81 287 ASN A O 1
ATOM 2248 N N . ALA A 1 288 ? -13.782 11.438 27.937 1.00 50.62 288 ALA A N 1
ATOM 2249 C CA . ALA A 1 288 ? -12.323 11.440 27.800 1.00 50.62 288 ALA A CA 1
ATOM 2250 C C . ALA A 1 288 ? -11.773 12.846 27.502 1.00 50.62 288 ALA A C 1
ATOM 2252 O O . ALA A 1 288 ? -10.784 13.263 28.108 1.00 50.62 288 ALA A O 1
ATOM 2253 N N . GLN A 1 289 ? -12.438 13.598 26.620 1.00 49.84 289 GLN A N 1
ATOM 2254 C CA . GLN A 1 289 ? -12.101 14.992 26.325 1.00 49.84 289 GLN A CA 1
ATOM 2255 C C . GLN A 1 289 ? -12.289 15.885 27.558 1.00 49.84 289 GLN A C 1
ATOM 2257 O O . GLN A 1 289 ? -11.412 16.685 27.871 1.00 49.84 289 GLN A O 1
ATOM 2262 N N . THR A 1 290 ? -13.360 15.688 28.326 1.00 52.22 290 THR A N 1
ATOM 2263 C CA . THR A 1 290 ? -13.634 16.457 29.551 1.00 52.22 290 THR A CA 1
ATOM 2264 C C . THR A 1 290 ? -12.595 16.178 30.643 1.00 52.22 290 THR A C 1
ATOM 2266 O O . THR A 1 290 ? -12.122 17.105 31.298 1.00 52.22 290 THR A O 1
ATOM 2269 N N . ILE A 1 291 ? -12.158 14.923 30.796 1.00 49.09 291 ILE A N 1
ATOM 2270 C CA . ILE A 1 291 ? -11.091 14.531 31.734 1.00 49.09 291 ILE A CA 1
ATOM 2271 C C . ILE A 1 291 ? -9.741 15.145 31.328 1.00 49.09 291 ILE A C 1
ATOM 2273 O O . ILE A 1 291 ? -9.014 15.658 32.185 1.00 49.09 291 ILE A O 1
ATOM 2277 N N . LEU A 1 292 ? -9.415 15.139 30.029 1.00 41.72 292 LEU A N 1
ATOM 2278 C CA . LEU A 1 292 ? -8.208 15.773 29.478 1.00 41.72 292 LEU A CA 1
ATOM 2279 C C . LEU A 1 292 ? -8.209 17.295 29.674 1.00 41.72 292 LEU A C 1
ATOM 2281 O O . LEU A 1 292 ? -7.168 17.883 29.963 1.00 41.72 292 LEU A O 1
ATOM 2285 N N . TRP A 1 293 ? -9.368 17.940 29.542 1.00 42.16 293 TRP A N 1
ATOM 2286 C CA . TRP A 1 293 ? -9.506 19.374 29.779 1.00 42.16 293 TRP A CA 1
ATOM 2287 C C . TRP A 1 293 ? -9.416 19.688 31.274 1.00 42.16 293 TRP A C 1
ATOM 2289 O O . TRP A 1 293 ? -8.626 20.547 31.657 1.00 42.16 293 TRP A O 1
ATOM 2299 N N . GLY A 1 294 ? -10.109 18.939 32.135 1.00 38.44 294 GLY A N 1
ATOM 2300 C CA . GLY A 1 294 ? -10.048 19.106 33.591 1.00 38.44 294 GLY A CA 1
ATOM 2301 C C . GLY A 1 294 ? -8.625 19.001 34.149 1.00 38.44 294 GLY A C 1
ATOM 2302 O O . GLY A 1 294 ? -8.193 19.867 34.904 1.00 38.44 294 GLY A O 1
ATOM 2303 N N . THR A 1 295 ? -7.840 18.020 33.691 1.00 45.09 295 THR A N 1
ATOM 2304 C CA . THR A 1 295 ? -6.424 17.880 34.089 1.00 45.09 295 THR A CA 1
ATOM 2305 C C . THR A 1 295 ? -5.522 19.007 33.578 1.00 45.09 295 THR A C 1
ATOM 2307 O O . THR A 1 295 ? -4.503 19.306 34.205 1.00 45.09 295 THR A O 1
ATOM 2310 N N . ARG A 1 296 ? -5.879 19.659 32.465 1.00 36.28 296 ARG A N 1
ATOM 2311 C CA . ARG A 1 296 ? -5.137 20.800 31.911 1.00 36.28 296 ARG A CA 1
ATOM 2312 C C . ARG A 1 296 ? -5.389 22.088 32.705 1.00 36.28 296 ARG A C 1
ATOM 2314 O O . ARG A 1 296 ? -4.442 22.834 32.927 1.00 36.28 296 ARG A O 1
ATOM 2321 N N . TRP A 1 297 ? -6.611 22.302 33.202 1.00 39.75 297 TRP A N 1
ATOM 2322 C CA . TRP A 1 297 ? -6.955 23.437 34.074 1.00 39.75 297 TRP A CA 1
ATOM 2323 C C . TRP A 1 297 ? -6.389 23.292 35.495 1.00 39.75 297 TRP A C 1
ATOM 2325 O O . TRP A 1 297 ? -5.918 24.274 36.061 1.00 39.75 297 TRP A O 1
ATOM 2335 N N . SER A 1 298 ? -6.319 22.073 36.045 1.00 40.00 298 SER A N 1
ATOM 2336 C CA . SER A 1 298 ? -5.678 21.833 37.351 1.00 40.00 298 SER A CA 1
ATOM 2337 C C . SER A 1 298 ? -4.168 22.113 37.358 1.00 40.00 298 SER A C 1
ATOM 2339 O O . SER A 1 298 ? -3.607 22.381 38.414 1.00 40.00 298 SER A O 1
ATOM 2341 N N . LYS A 1 299 ? -3.505 22.073 36.193 1.00 42.12 299 LYS A N 1
ATOM 2342 C CA . LYS A 1 299 ? -2.077 22.409 36.040 1.00 42.12 299 LYS A CA 1
ATOM 2343 C C . LYS A 1 299 ? -1.801 23.895 35.786 1.00 42.12 299 LYS A C 1
ATOM 2345 O O . LYS A 1 299 ? -0.642 24.282 35.789 1.00 42.12 299 LYS A O 1
ATOM 2350 N N . LEU A 1 300 ? -2.832 24.704 35.534 1.00 40.91 300 LEU A N 1
ATOM 2351 C CA . LEU A 1 300 ? -2.710 26.149 35.289 1.00 40.91 300 LEU A CA 1
ATOM 2352 C C . LEU A 1 300 ? -3.040 26.999 36.531 1.00 40.91 300 LEU A C 1
ATOM 2354 O O . LEU A 1 300 ? -2.861 28.211 36.496 1.00 40.91 300 LEU A O 1
ATOM 2358 N N . HIS A 1 301 ? -3.493 26.370 37.621 1.00 38.81 301 HIS A N 1
ATOM 2359 C CA . HIS A 1 301 ? -3.801 27.013 38.906 1.00 38.81 301 HIS A CA 1
ATOM 2360 C C . HIS A 1 301 ? -2.949 26.490 40.080 1.00 38.81 301 HIS A C 1
ATOM 2362 O O . HIS A 1 301 ? -3.370 26.574 41.233 1.00 38.81 301 HIS A O 1
ATOM 2368 N N . LEU A 1 302 ? -1.750 25.979 39.787 1.00 37.72 302 LEU A N 1
ATOM 2369 C CA . LEU A 1 302 ? -0.685 25.722 40.762 1.00 37.72 302 LEU A CA 1
ATOM 2370 C C . LEU A 1 302 ? 0.557 26.524 40.380 1.00 37.72 302 LEU A C 1
ATOM 2372 O O . LEU A 1 302 ? 0.978 26.395 39.209 1.00 37.72 302 LEU A O 1
#